Protein AF-A0AAD3H225-F1 (afdb_monomer_lite)

Radius of gyration: 18.23 Å; chains: 1; bounding box: 49×44×50 Å

InterPro domains:
  IPR004843 Calcineurin-like, phosphoesterase domain [PF00149] (5-161)
  IPR029052 Metallo-dependent phosphatase-like [G3DSA:3.60.21.10] (1-226)
  IPR029052 Metallo-dependent phosphatase-like [SSF56300] (3-205)
  IPR051693 UPF0046 metallophosphoesterase [PTHR12905] (2-224)

pLDDT: mean 82.03, std 19.32, range [31.58, 98.56]

Structure (mmCIF, N/CA/C/O backbone):
data_AF-A0AAD3H225-F1
#
_entry.id   AF-A0AAD3H225-F1
#
loop_
_atom_site.group_PDB
_atom_site.id
_atom_site.type_symbol
_atom_site.label_atom_id
_atom_site.label_alt_id
_atom_site.label_comp_id
_atom_site.label_asym_id
_atom_site.label_entity_id
_atom_site.label_seq_id
_atom_site.pdbx_PDB_ins_code
_atom_site.Cartn_x
_atom_site.Cartn_y
_atom_site.Cartn_z
_atom_site.occupancy
_atom_site.B_iso_or_equiv
_atom_site.auth_seq_id
_atom_site.auth_comp_id
_atom_site.auth_asym_id
_atom_site.auth_atom_id
_atom_site.pdbx_PDB_model_num
ATOM 1 N N . MET A 1 1 ? -20.425 1.865 -7.626 1.00 71.88 1 MET A N 1
ATOM 2 C CA . MET A 1 1 ? -20.299 0.633 -6.814 1.00 71.88 1 MET A CA 1
ATOM 3 C C . MET A 1 1 ? -18.888 0.095 -6.970 1.00 71.88 1 MET A C 1
ATOM 5 O O . MET A 1 1 ? -18.352 0.224 -8.065 1.00 71.88 1 MET A O 1
ATOM 9 N N . LEU A 1 2 ? -18.293 -0.459 -5.910 1.00 89.88 2 LEU A N 1
ATOM 10 C CA . LEU A 1 2 ? -16.980 -1.108 -5.996 1.00 89.88 2 LEU A CA 1
ATOM 11 C C . LEU A 1 2 ? -17.123 -2.523 -6.612 1.00 89.88 2 LEU A C 1
ATOM 13 O O . LEU A 1 2 ? -18.131 -3.182 -6.349 1.00 89.88 2 LEU A O 1
ATOM 17 N N . PRO A 1 3 ? -16.175 -2.975 -7.453 1.00 93.00 3 PRO A N 1
ATOM 18 C CA . PRO A 1 3 ? -16.218 -4.273 -8.127 1.00 93.00 3 PRO A CA 1
ATOM 19 C C . PRO A 1 3 ? -15.918 -5.423 -7.154 1.00 93.00 3 PRO A C 1
ATOM 21 O O . PRO A 1 3 ? -15.175 -5.211 -6.203 1.00 93.00 3 PRO A O 1
ATOM 24 N N . PRO A 1 4 ? -16.436 -6.640 -7.376 1.00 93.56 4 PRO A N 1
ATOM 25 C CA . PRO A 1 4 ? -16.108 -7.786 -6.524 1.00 93.56 4 PRO A CA 1
ATOM 26 C C . PRO A 1 4 ? -14.595 -8.058 -6.497 1.00 93.56 4 PRO A C 1
ATOM 28 O O . PRO A 1 4 ? -13.907 -7.808 -7.487 1.00 93.56 4 PRO A O 1
ATOM 31 N N . GLY A 1 5 ? -14.095 -8.584 -5.379 1.00 95.06 5 GLY A N 1
ATOM 32 C CA . GLY A 1 5 ? -12.695 -8.972 -5.213 1.00 95.06 5 GLY A CA 1
ATOM 33 C C . GLY A 1 5 ? -12.441 -9.621 -3.855 1.00 95.06 5 GLY A C 1
ATOM 34 O O . GLY A 1 5 ? -13.245 -9.473 -2.938 1.00 95.06 5 GLY A O 1
ATOM 35 N N . ASP A 1 6 ? -11.322 -10.330 -3.738 1.00 96.19 6 ASP A N 1
ATOM 36 C CA . ASP A 1 6 ? -10.943 -11.044 -2.512 1.00 96.19 6 ASP A CA 1
ATOM 37 C C . ASP A 1 6 ? -10.257 -10.122 -1.491 1.00 96.19 6 ASP A C 1
ATOM 39 O O . ASP A 1 6 ? -10.416 -10.277 -0.282 1.00 96.19 6 ASP A O 1
ATOM 43 N N . ILE A 1 7 ? -9.528 -9.114 -1.977 1.00 97.12 7 ILE A N 1
ATOM 44 C CA . ILE A 1 7 ? -8.771 -8.166 -1.156 1.00 97.12 7 ILE A CA 1
ATOM 45 C C . ILE A 1 7 ? -9.077 -6.743 -1.624 1.00 97.12 7 ILE A C 1
ATOM 47 O O . ILE A 1 7 ? -9.032 -6.453 -2.821 1.00 97.12 7 ILE A O 1
ATOM 51 N N . LEU A 1 8 ? -9.341 -5.838 -0.681 1.00 98.00 8 LEU A N 1
ATOM 52 C CA . LEU A 1 8 ? -9.424 -4.399 -0.938 1.00 98.00 8 LEU A CA 1
ATOM 53 C C . LEU A 1 8 ? -8.220 -3.680 -0.320 1.00 98.00 8 LEU A C 1
ATOM 55 O O . LEU A 1 8 ? -7.933 -3.844 0.863 1.00 98.00 8 LEU A O 1
ATOM 59 N N . ILE A 1 9 ? -7.534 -2.852 -1.109 1.00 98.38 9 ILE A N 1
ATOM 60 C CA . ILE A 1 9 ? -6.364 -2.084 -0.662 1.00 98.38 9 ILE A CA 1
ATOM 61 C C . ILE A 1 9 ? -6.640 -0.588 -0.827 1.00 98.38 9 ILE A C 1
ATOM 63 O O . ILE A 1 9 ? -7.043 -0.152 -1.906 1.00 98.38 9 ILE A O 1
ATOM 67 N N . HIS A 1 10 ? -6.392 0.202 0.221 1.00 97.88 10 HIS A N 1
ATOM 68 C CA . HIS A 1 10 ? -6.435 1.664 0.172 1.00 97.88 10 HIS A CA 1
ATOM 69 C C . HIS A 1 10 ? -5.040 2.253 0.399 1.00 97.88 10 HIS A C 1
ATOM 71 O O . HIS A 1 10 ? -4.415 2.033 1.435 1.00 97.88 10 HIS A O 1
ATOM 77 N N . CYS A 1 11 ? -4.551 3.030 -0.564 1.00 97.19 11 CYS A N 1
ATOM 78 C CA . CYS A 1 11 ? -3.180 3.537 -0.562 1.00 97.19 11 CYS A CA 1
ATOM 79 C C . CYS A 1 11 ? -3.055 4.904 0.132 1.00 97.19 11 CYS A C 1
ATOM 81 O O . CYS A 1 11 ? -2.414 5.774 -0.438 1.00 97.19 11 CYS A O 1
ATOM 83 N N . GLY A 1 12 ? -3.665 5.113 1.305 1.00 96.25 12 GLY A N 1
ATOM 84 C CA . GLY A 1 12 ? -3.574 6.372 2.075 1.00 96.25 12 GLY A CA 1
ATOM 85 C C . GLY A 1 12 ? -4.462 7.528 1.608 1.00 96.25 12 GLY A C 1
ATOM 86 O O . GLY A 1 12 ? -5.211 7.397 0.641 1.00 96.25 12 GLY A O 1
ATOM 87 N N . ASP A 1 13 ? -4.379 8.646 2.329 1.00 95.38 13 ASP A N 1
ATOM 88 C CA . ASP A 1 13 ? -5.169 9.876 2.177 1.00 95.38 13 ASP A CA 1
ATOM 89 C C . ASP A 1 13 ? -6.684 9.669 2.347 1.00 95.38 13 ASP A C 1
ATOM 91 O O . ASP A 1 13 ? -7.512 10.146 1.568 1.00 95.38 13 ASP A O 1
ATOM 95 N N . PHE A 1 14 ? -7.065 8.945 3.397 1.00 95.00 14 PHE A N 1
ATOM 96 C CA . PHE A 1 14 ? -8.466 8.711 3.758 1.00 95.00 14 PHE A CA 1
ATOM 97 C C . PHE A 1 14 ? -9.039 9.752 4.734 1.00 95.00 14 PHE A C 1
ATOM 99 O O . PHE A 1 14 ? -10.253 9.797 4.937 1.00 95.00 14 PHE A O 1
ATOM 106 N N . ALA A 1 15 ? -8.200 10.597 5.334 1.00 93.25 15 ALA A N 1
ATOM 107 C CA . ALA A 1 15 ? -8.601 11.673 6.229 1.00 93.25 15 ALA A CA 1
ATOM 108 C C . ALA A 1 15 ? -8.096 13.035 5.750 1.00 93.25 15 ALA A C 1
ATOM 110 O O . ALA A 1 15 ? -7.050 13.155 5.124 1.00 93.25 15 ALA A O 1
ATOM 111 N N . ASN A 1 16 ? -8.807 14.111 6.092 1.00 88.31 16 ASN A N 1
ATOM 112 C CA . ASN A 1 16 ? -8.360 15.461 5.776 1.00 88.31 16 ASN A CA 1
ATOM 113 C C . ASN A 1 16 ? -7.570 16.060 6.947 1.00 88.31 16 ASN A C 1
ATOM 115 O O . ASN A 1 16 ? -8.149 16.546 7.924 1.00 88.31 16 ASN A O 1
ATOM 119 N N . LYS A 1 17 ? -6.236 16.076 6.828 1.00 87.56 17 LYS A N 1
ATOM 120 C CA . LYS A 1 17 ? -5.308 16.644 7.832 1.00 87.56 17 LYS A CA 1
ATOM 121 C C . LYS A 1 17 ? -5.434 15.968 9.204 1.00 87.56 17 LYS A C 1
ATOM 123 O O . LYS A 1 17 ? -5.398 16.648 10.236 1.00 87.56 17 LYS A O 1
ATOM 128 N N . GLY A 1 18 ? -5.624 14.653 9.199 1.00 87.38 18 GLY A N 1
ATOM 129 C CA . GLY A 1 18 ? -5.721 13.829 10.395 1.00 87.38 18 GLY A CA 1
ATOM 130 C C . GLY A 1 18 ? -6.979 14.093 11.213 1.00 87.38 18 GLY A C 1
ATOM 131 O O . GLY A 1 18 ? -6.957 14.010 12.439 1.00 87.38 18 GLY A O 1
ATOM 132 N N . ASN A 1 19 ? -8.084 14.472 10.567 1.00 90.56 19 ASN A N 1
ATOM 133 C CA . ASN A 1 19 ? -9.350 14.613 11.268 1.00 90.56 19 ASN A CA 1
ATOM 134 C C . ASN A 1 19 ? -9.824 13.242 11.776 1.00 90.56 19 ASN A C 1
ATOM 136 O O . ASN A 1 19 ? -10.125 12.341 10.998 1.00 90.56 19 ASN A O 1
ATOM 140 N N . LYS A 1 20 ? -9.946 13.111 13.099 1.00 91.44 20 LYS A N 1
ATOM 141 C CA . LYS A 1 20 ? -10.387 11.881 13.765 1.00 91.44 20 LYS A CA 1
ATOM 142 C C . LYS A 1 20 ? -11.748 11.367 13.277 1.00 91.44 20 LYS A C 1
ATOM 144 O O . LYS A 1 20 ? -11.932 10.159 13.193 1.00 91.44 20 LYS A O 1
ATOM 149 N N . GLN A 1 21 ? -12.693 12.257 12.974 1.00 92.69 21 GLN A N 1
ATOM 150 C CA . GLN A 1 21 ? -14.010 11.869 12.465 1.00 92.69 21 GLN A CA 1
ATOM 151 C C . GLN A 1 21 ? -13.904 11.277 11.060 1.00 92.69 21 GLN A C 1
ATOM 153 O O . GLN A 1 21 ? -14.531 10.256 10.808 1.00 92.69 21 GLN A O 1
ATOM 158 N N . ASP A 1 22 ? -13.067 11.847 10.188 1.00 95.00 22 ASP A N 1
ATOM 159 C CA . ASP A 1 22 ? -12.835 11.299 8.845 1.00 95.00 22 ASP A CA 1
ATOM 160 C C . ASP A 1 22 ? -12.275 9.874 8.938 1.00 95.00 22 ASP A C 1
ATOM 162 O O . ASP A 1 22 ? -12.803 8.964 8.304 1.00 95.00 22 ASP A O 1
ATOM 166 N N . VAL A 1 23 ? -11.281 9.651 9.809 1.00 95.31 23 VAL A N 1
ATOM 167 C CA . VAL A 1 23 ? -10.716 8.313 10.056 1.00 95.31 23 VAL A CA 1
ATOM 168 C C . VAL A 1 23 ? -11.790 7.349 10.578 1.00 95.31 23 VAL A C 1
ATOM 170 O O . VAL A 1 23 ? -11.892 6.221 10.103 1.00 95.31 23 VAL A O 1
ATOM 173 N N . GLN A 1 24 ? -12.630 7.777 11.528 1.00 94.94 24 GLN A N 1
ATOM 174 C CA . GLN A 1 24 ? -13.717 6.944 12.060 1.00 94.94 24 GLN A CA 1
ATOM 175 C C . GLN A 1 24 ? -14.746 6.577 10.988 1.00 94.94 24 GLN A C 1
ATOM 177 O O . GLN A 1 24 ? -15.129 5.411 10.889 1.00 94.94 24 GLN A O 1
ATOM 182 N N . TYR A 1 25 ? -15.175 7.544 10.177 1.00 96.25 25 TYR A N 1
ATOM 183 C CA . TYR A 1 25 ? -16.109 7.300 9.082 1.00 96.25 25 TYR A C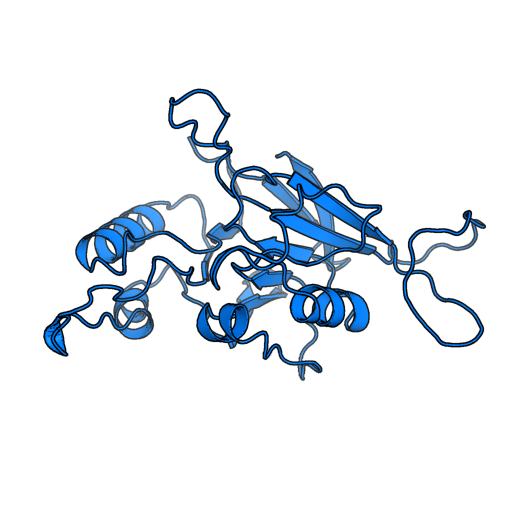A 1
ATOM 184 C C . TYR A 1 25 ? -15.502 6.400 8.013 1.00 96.25 25 TYR A C 1
ATOM 186 O O . TYR A 1 25 ? -16.186 5.505 7.521 1.00 96.25 25 TYR A O 1
ATOM 194 N N . PHE A 1 26 ? -14.221 6.583 7.695 1.00 97.00 26 PHE A N 1
ATOM 195 C CA . PHE A 1 26 ? -13.503 5.723 6.766 1.00 97.00 26 PHE A CA 1
ATOM 196 C C . PHE A 1 26 ? -13.436 4.277 7.268 1.00 97.00 26 PHE A C 1
ATOM 198 O O . PHE A 1 26 ? -13.832 3.366 6.541 1.00 97.00 26 PHE A O 1
ATOM 205 N N . ILE A 1 27 ? -13.015 4.057 8.520 1.00 96.94 27 ILE A N 1
ATOM 206 C CA . ILE A 1 27 ? -12.961 2.718 9.125 1.00 96.94 27 ILE A CA 1
ATOM 207 C C . ILE A 1 27 ? -14.354 2.088 9.140 1.00 96.94 27 ILE A C 1
ATOM 209 O O . ILE A 1 27 ? -14.498 0.924 8.764 1.00 96.94 27 ILE A O 1
ATOM 213 N N . GLN A 1 28 ? -15.388 2.838 9.536 1.00 96.25 28 GLN A N 1
ATOM 214 C CA . GLN A 1 28 ? -16.767 2.349 9.557 1.00 96.25 28 GLN A CA 1
ATOM 215 C C . GLN A 1 28 ? -17.242 1.949 8.155 1.00 96.25 28 GLN A C 1
ATOM 217 O O . GLN A 1 28 ? -17.801 0.865 7.980 1.00 96.25 28 GLN A O 1
ATOM 222 N N . TRP A 1 29 ? -16.996 2.798 7.156 1.00 96.25 29 TRP A N 1
ATOM 223 C CA . TRP A 1 29 ? -17.354 2.536 5.767 1.00 96.25 29 TRP A CA 1
ATOM 224 C C . TRP A 1 29 ? -16.627 1.301 5.223 1.00 96.25 29 TRP A C 1
ATOM 226 O O . TRP A 1 29 ? -17.293 0.382 4.753 1.00 96.25 29 TRP A O 1
ATOM 236 N N . MET A 1 30 ? -15.298 1.222 5.368 1.00 96.62 30 MET A N 1
ATOM 237 C CA . MET A 1 30 ? -14.484 0.070 4.947 1.00 96.62 30 MET A CA 1
ATOM 238 C C . MET A 1 30 ? -14.918 -1.226 5.642 1.00 96.62 30 MET A C 1
ATOM 240 O O . MET A 1 30 ? -15.045 -2.274 5.004 1.00 96.62 30 MET A O 1
ATOM 244 N N . SER A 1 31 ? -15.188 -1.165 6.949 1.00 95.44 31 SER A N 1
ATOM 245 C CA . SER A 1 31 ? -15.627 -2.329 7.727 1.00 95.44 31 SER A CA 1
ATOM 246 C C . SER A 1 31 ? -16.979 -2.853 7.236 1.00 95.44 31 SER A C 1
ATOM 248 O O . SER A 1 31 ? -17.169 -4.064 7.151 1.00 95.44 31 SER A O 1
ATOM 250 N N . GLY A 1 32 ? -17.883 -1.956 6.824 1.00 95.44 32 GLY A N 1
ATOM 251 C CA . GLY A 1 32 ? -19.191 -2.297 6.262 1.00 95.44 32 GLY A CA 1
ATOM 252 C C . GLY A 1 32 ? -19.160 -2.933 4.865 1.00 95.44 32 GLY A C 1
ATOM 253 O O . GLY A 1 32 ? -20.183 -3.452 4.420 1.00 95.44 32 GLY A O 1
ATOM 254 N N . LEU A 1 33 ? -18.015 -2.932 4.171 1.00 95.62 33 LEU A N 1
ATOM 255 C CA . LEU A 1 33 ? -17.857 -3.593 2.871 1.00 95.62 33 LEU A CA 1
ATOM 256 C C . LEU A 1 33 ? -17.669 -5.107 3.057 1.00 95.62 33 LEU A C 1
ATOM 258 O O . LEU A 1 33 ? -16.554 -5.627 2.987 1.00 95.62 33 LEU A O 1
ATOM 262 N N . SER A 1 34 ? -18.767 -5.814 3.330 1.00 93.94 34 SER A N 1
ATOM 263 C CA . SER A 1 34 ? -18.772 -7.253 3.629 1.00 93.94 34 SER A CA 1
ATOM 264 C C . SER A 1 34 ? -18.388 -8.144 2.444 1.00 93.94 34 SER A C 1
ATOM 266 O O . SER A 1 34 ? -18.114 -9.323 2.638 1.00 93.94 34 SER A O 1
ATOM 268 N N . GLN A 1 35 ? -18.385 -7.610 1.220 1.00 94.44 35 GLN A N 1
ATOM 269 C CA . GLN A 1 35 ? -17.979 -8.346 0.024 1.00 94.44 35 GLN A CA 1
ATOM 270 C C . GLN A 1 35 ? -16.462 -8.554 -0.085 1.00 94.44 35 GLN A C 1
ATOM 272 O O . GLN A 1 35 ? -16.047 -9.380 -0.890 1.00 94.44 35 GLN A O 1
ATOM 277 N N . TYR A 1 36 ? -15.654 -7.827 0.698 1.00 96.38 36 TYR A N 1
ATOM 278 C CA . TYR A 1 36 ? -14.203 -8.020 0.762 1.00 96.38 36 TYR A CA 1
ATOM 279 C C . TYR A 1 36 ? -13.838 -8.670 2.103 1.00 96.38 36 TYR A C 1
ATOM 281 O O . TYR A 1 36 ? -14.006 -8.032 3.147 1.00 96.38 36 TYR A O 1
ATOM 289 N N . PRO A 1 37 ? -13.359 -9.924 2.116 1.00 92.31 37 PRO A N 1
ATOM 290 C CA . PRO A 1 37 ? -12.985 -10.617 3.348 1.00 92.31 37 PRO A CA 1
ATOM 291 C C . PRO A 1 37 ? -11.679 -10.111 3.978 1.00 92.31 37 PRO A C 1
ATOM 293 O O . PRO A 1 37 ? -11.447 -10.376 5.160 1.00 92.31 37 PRO A O 1
ATOM 296 N N . GLU A 1 38 ? -10.834 -9.411 3.217 1.00 94.88 38 GLU A N 1
ATOM 297 C CA . GLU A 1 38 ? -9.566 -8.833 3.673 1.00 94.88 38 GLU A CA 1
ATOM 298 C C . GLU A 1 38 ? -9.429 -7.390 3.163 1.00 94.88 38 GLU A C 1
ATOM 300 O O . GLU A 1 38 ? -9.654 -7.110 1.981 1.00 94.88 38 GLU A O 1
ATOM 305 N N . LYS A 1 39 ? -9.085 -6.454 4.057 1.00 97.94 39 LYS A N 1
ATOM 306 C CA . LYS A 1 39 ? -8.929 -5.027 3.741 1.00 97.94 39 LYS A CA 1
ATOM 307 C C . LYS A 1 39 ? -7.639 -4.489 4.353 1.00 97.94 39 LYS A C 1
ATOM 309 O O . LYS A 1 39 ? -7.479 -4.554 5.570 1.00 97.94 39 LYS A O 1
ATOM 314 N N . TYR A 1 40 ? -6.768 -3.915 3.527 1.00 98.38 40 TYR A N 1
ATOM 315 C CA . TYR A 1 40 ? -5.477 -3.365 3.951 1.00 98.38 40 TYR A CA 1
ATOM 316 C C . TYR A 1 40 ? -5.362 -1.888 3.597 1.00 98.38 40 TYR A C 1
ATOM 318 O O . TYR A 1 40 ? -5.801 -1.447 2.532 1.00 98.38 40 TYR A O 1
ATOM 326 N N . VAL A 1 41 ? -4.769 -1.116 4.495 1.00 98.50 41 VAL A N 1
ATOM 327 C CA . VAL A 1 41 ? -4.658 0.336 4.390 1.00 98.50 41 VAL A CA 1
ATOM 328 C C . VAL A 1 41 ? -3.244 0.744 4.784 1.00 98.50 41 VAL A C 1
ATOM 330 O O . VAL A 1 41 ? -2.703 0.215 5.743 1.00 98.50 41 VAL A O 1
ATOM 333 N N . ILE A 1 42 ? -2.653 1.690 4.064 1.00 98.56 42 ILE A N 1
ATOM 334 C CA . ILE A 1 42 ? -1.479 2.451 4.528 1.00 98.56 42 ILE A CA 1
ATOM 335 C C . ILE A 1 42 ? -1.891 3.901 4.770 1.00 98.56 42 ILE A C 1
ATOM 337 O O . ILE A 1 42 ? -2.919 4.329 4.243 1.00 98.56 42 ILE A O 1
ATOM 341 N N . ASP A 1 43 ? -1.105 4.659 5.529 1.00 97.62 43 ASP A N 1
ATOM 342 C CA . ASP A 1 43 ? -1.321 6.090 5.729 1.00 97.62 43 ASP A CA 1
ATOM 343 C C . ASP A 1 43 ? -0.695 6.941 4.611 1.00 97.62 43 ASP A C 1
ATOM 345 O O . ASP A 1 43 ? 0.325 6.607 4.005 1.00 97.62 43 ASP A O 1
ATOM 349 N N . GLY A 1 44 ? -1.351 8.059 4.317 1.00 95.31 44 GLY A N 1
ATOM 350 C CA . GLY A 1 44 ? -0.885 9.103 3.415 1.00 95.31 44 GLY A CA 1
ATOM 351 C C . GLY A 1 44 ? -0.500 10.380 4.154 1.00 95.31 44 GLY A C 1
ATOM 352 O O . GLY A 1 44 ? -0.575 10.488 5.383 1.00 95.31 44 GLY A O 1
ATOM 353 N N . ASN A 1 45 ? -0.087 11.398 3.403 1.00 92.94 45 ASN A N 1
ATOM 354 C CA . ASN A 1 45 ? 0.390 12.642 4.001 1.00 92.94 45 ASN A CA 1
ATOM 355 C C . ASN A 1 45 ? -0.730 13.449 4.667 1.00 92.94 45 ASN A C 1
ATOM 357 O O . ASN A 1 45 ? -0.435 14.310 5.505 1.00 92.94 45 ASN A O 1
ATOM 361 N N . HIS A 1 46 ? -1.988 13.199 4.295 1.00 92.94 46 HIS A N 1
ATOM 362 C CA . HIS A 1 46 ? -3.161 13.823 4.892 1.00 92.94 46 HIS A CA 1
ATOM 363 C C . HIS A 1 46 ? -3.691 13.088 6.129 1.00 92.94 46 HIS A C 1
ATOM 365 O O . HIS A 1 46 ? -4.462 13.686 6.879 1.00 92.94 46 HIS A O 1
ATOM 371 N N . ASP A 1 47 ? -3.227 11.871 6.416 1.00 94.56 47 ASP A N 1
ATOM 372 C CA . ASP A 1 47 ? -3.739 11.031 7.509 1.00 94.56 47 ASP A CA 1
ATOM 373 C C . ASP A 1 47 ? -3.064 11.301 8.861 1.00 94.56 47 ASP A C 1
ATOM 375 O O . ASP A 1 47 ? -3.165 10.511 9.791 1.00 94.56 47 ASP A O 1
ATOM 379 N N . ARG A 1 48 ? -2.389 12.444 9.005 1.00 89.38 48 ARG A N 1
ATOM 380 C CA . ARG A 1 48 ? -1.721 12.877 10.240 1.00 89.38 48 ARG A CA 1
ATOM 381 C C . ARG A 1 48 ? -2.150 14.278 10.646 1.00 89.38 48 ARG A C 1
ATOM 383 O O . ARG A 1 48 ? -2.604 15.071 9.821 1.00 89.38 48 ARG A O 1
ATOM 390 N N . THR A 1 49 ? -1.992 14.614 11.922 1.00 85.12 49 THR A N 1
ATOM 391 C CA . THR A 1 49 ? -2.369 15.934 12.443 1.00 85.12 49 THR A CA 1
ATOM 392 C C . THR A 1 49 ? -1.467 17.028 11.861 1.00 85.12 49 THR A C 1
ATOM 394 O O . THR A 1 49 ? -0.342 17.229 12.304 1.00 85.12 49 THR A O 1
ATOM 397 N N . LEU A 1 50 ? -1.973 17.776 10.871 1.00 80.81 50 LEU A N 1
ATOM 398 C CA . LEU A 1 50 ? -1.235 18.857 10.186 1.00 80.81 50 LEU A CA 1
ATOM 399 C C . LEU A 1 50 ? -1.577 20.274 10.698 1.00 80.81 50 LEU A C 1
ATOM 401 O O . LEU A 1 50 ? -1.212 21.278 10.079 1.00 80.81 50 LEU A O 1
ATOM 405 N N . LYS A 1 51 ? -2.331 20.401 11.797 1.00 78.12 51 LYS A N 1
ATOM 406 C CA . LYS A 1 51 ? -2.730 21.711 12.343 1.00 78.12 51 LYS A CA 1
ATOM 407 C C . LYS A 1 51 ? -1.541 22.378 13.047 1.00 78.12 51 LYS A C 1
ATOM 409 O O . LYS A 1 51 ? -1.002 21.828 13.998 1.00 78.12 51 LYS A O 1
ATOM 414 N N . LYS A 1 52 ? -1.199 23.613 12.651 1.00 71.69 52 LYS A N 1
ATOM 415 C CA . LYS A 1 52 ? -0.081 24.394 13.233 1.00 71.69 52 LYS A CA 1
ATOM 416 C C . LYS A 1 52 ? -0.172 24.603 14.753 1.00 71.69 52 LYS A C 1
ATOM 418 O O . LYS A 1 52 ? 0.859 24.701 15.400 1.00 71.69 52 LYS A O 1
ATOM 423 N N . ASN A 1 53 ? -1.387 24.652 15.302 1.00 75.81 53 ASN A N 1
ATOM 424 C CA . ASN A 1 53 ? -1.649 24.842 16.734 1.00 75.81 53 ASN A CA 1
ATOM 425 C C . ASN A 1 53 ? -2.298 23.597 17.362 1.00 75.81 53 ASN A C 1
ATOM 427 O O . ASN A 1 53 ? -3.126 23.726 18.262 1.00 75.81 53 ASN A O 1
ATOM 431 N N . ALA A 1 54 ? -2.007 22.404 16.832 1.00 76.12 54 ALA A N 1
ATOM 432 C CA . ALA A 1 54 ? -2.490 21.158 17.410 1.00 76.12 54 ALA A CA 1
ATOM 433 C C . ALA A 1 54 ? -2.015 21.031 18.861 1.00 76.12 54 ALA A C 1
ATOM 435 O O . ALA A 1 54 ? -0.827 21.156 19.158 1.00 76.12 54 ALA A O 1
ATOM 436 N N . SER A 1 55 ? -2.949 20.767 19.766 1.00 78.56 55 SER A N 1
ATOM 437 C CA . SER A 1 55 ? -2.613 20.279 21.094 1.00 78.56 55 SER A CA 1
ATOM 438 C C . SER A 1 55 ? -2.288 18.785 21.023 1.00 78.56 55 SER A C 1
ATOM 440 O O . SER A 1 55 ? -2.674 18.102 20.077 1.00 78.56 55 SER A O 1
ATOM 442 N N . ALA A 1 56 ? -1.666 18.229 22.065 1.00 77.25 56 ALA A N 1
ATOM 443 C CA . ALA A 1 56 ? -1.465 16.779 22.156 1.00 77.25 56 ALA A CA 1
ATOM 444 C C . ALA A 1 56 ? -2.782 15.977 22.049 1.00 77.25 56 ALA A C 1
ATOM 446 O O . ALA A 1 56 ? -2.766 14.825 21.637 1.00 77.25 56 ALA A O 1
ATOM 447 N N . LYS A 1 57 ? -3.931 16.591 22.377 1.00 75.12 57 LYS A N 1
ATOM 448 C CA . LYS A 1 57 ? -5.262 15.974 22.250 1.00 75.12 57 LYS A CA 1
ATOM 449 C C . LYS A 1 57 ? -5.770 15.917 20.805 1.00 75.12 57 LYS A C 1
ATOM 451 O O . LYS A 1 57 ? -6.700 15.164 20.531 1.00 75.12 57 LYS A O 1
ATOM 456 N N . ASP A 1 58 ? -5.196 16.721 19.911 1.00 75.81 58 ASP A N 1
ATOM 457 C CA . ASP A 1 58 ? -5.505 16.732 18.478 1.00 75.81 58 ASP A CA 1
ATOM 458 C C . ASP A 1 58 ? -4.664 15.716 17.693 1.00 75.81 58 ASP A C 1
ATOM 460 O O . ASP A 1 58 ? -4.927 15.497 16.508 1.00 75.81 58 ASP A O 1
ATOM 464 N N . ASN A 1 59 ? -3.648 15.116 18.323 1.00 82.81 59 ASN A N 1
ATOM 465 C CA . ASN A 1 59 ? -2.864 14.056 17.707 1.00 82.81 59 ASN A CA 1
ATOM 466 C C . ASN A 1 59 ? -3.722 12.802 17.579 1.00 82.81 59 ASN A C 1
ATOM 468 O O . ASN A 1 59 ? -4.317 12.329 18.550 1.00 82.81 59 ASN A O 1
ATOM 472 N N . ILE A 1 60 ? -3.784 12.281 16.361 1.00 89.19 60 ILE A N 1
ATOM 473 C CA . ILE A 1 60 ? -4.401 10.993 16.088 1.00 89.19 60 ILE A CA 1
ATOM 474 C C . ILE A 1 60 ? -3.351 9.895 16.184 1.00 89.19 60 ILE A C 1
ATOM 476 O O . ILE A 1 60 ? -2.232 10.036 15.695 1.00 89.19 60 ILE A O 1
ATOM 480 N N . ASP A 1 61 ? -3.743 8.807 16.825 1.00 92.12 61 ASP A N 1
ATOM 481 C CA . ASP A 1 61 ? -3.014 7.551 16.821 1.00 92.12 61 ASP A CA 1
ATOM 482 C C . ASP A 1 61 ? -3.778 6.613 15.888 1.00 92.12 61 ASP A C 1
ATOM 484 O O . ASP A 1 61 ? -4.835 6.088 16.248 1.00 92.12 61 ASP A O 1
ATOM 488 N N . LEU A 1 62 ? -3.307 6.507 14.643 1.00 94.69 62 LEU A N 1
ATOM 489 C CA . LEU A 1 62 ? -3.978 5.694 13.636 1.00 94.69 62 LEU A CA 1
ATOM 490 C C . LEU A 1 62 ? -3.984 4.216 14.035 1.00 94.69 62 LEU A C 1
ATOM 492 O O . LEU A 1 62 ? -5.026 3.580 13.900 1.00 94.69 62 LEU A O 1
ATOM 496 N N . GLN A 1 63 ? -2.887 3.695 14.589 1.00 94.69 63 GLN A N 1
ATOM 497 C CA . GLN A 1 63 ? -2.805 2.296 15.018 1.00 94.69 63 GLN A CA 1
ATOM 498 C C . GLN A 1 63 ? -3.887 1.988 16.051 1.00 94.69 63 GLN A C 1
ATOM 500 O O . GLN A 1 63 ? -4.751 1.147 15.808 1.00 94.69 63 GLN A O 1
ATOM 505 N N . GLN A 1 64 ? -3.975 2.788 17.119 1.00 94.19 64 GLN A N 1
ATOM 506 C CA . GLN A 1 64 ? -5.020 2.626 18.136 1.00 94.19 64 GLN A CA 1
ATOM 507 C C . GLN A 1 64 ? -6.448 2.741 17.566 1.00 94.19 64 GLN A C 1
ATOM 509 O O . GLN A 1 64 ? -7.406 2.172 18.103 1.00 94.19 64 GLN A O 1
ATOM 514 N N . MET A 1 65 ? -6.643 3.538 16.515 1.00 94.62 65 MET A N 1
ATOM 515 C CA . MET A 1 65 ? -7.953 3.686 15.883 1.00 94.62 65 MET A CA 1
ATOM 516 C C . MET A 1 65 ? -8.327 2.474 15.027 1.00 94.62 65 MET A C 1
ATOM 518 O O . MET A 1 65 ? -9.486 2.055 15.080 1.00 94.62 65 MET A O 1
ATOM 522 N N . PHE A 1 66 ? -7.377 1.913 14.276 1.00 95.50 66 PHE A N 1
ATOM 523 C CA . PHE A 1 66 ? -7.584 0.737 13.428 1.00 95.50 66 PHE A CA 1
ATOM 524 C C . PHE A 1 66 ? -7.617 -0.576 14.220 1.00 95.50 66 PHE A C 1
ATOM 526 O O . PHE A 1 66 ? -8.377 -1.459 13.840 1.00 95.50 66 PHE A O 1
ATOM 533 N N . GLU A 1 67 ? -6.942 -0.670 15.373 1.00 92.56 67 GLU A N 1
ATOM 534 C CA . GLU A 1 67 ? -7.027 -1.806 16.318 1.00 92.56 67 GLU A CA 1
ATOM 535 C C . GLU A 1 67 ? -8.467 -2.149 16.741 1.00 92.56 67 GLU A C 1
ATOM 537 O O . GLU A 1 67 ? -8.752 -3.253 17.193 1.00 92.56 67 GLU A O 1
ATOM 542 N N . ARG A 1 68 ? -9.398 -1.197 16.607 1.00 83.88 68 ARG A N 1
ATOM 543 C CA . ARG A 1 68 ? -10.821 -1.386 16.924 1.00 83.88 68 ARG A CA 1
ATOM 544 C C . ARG A 1 68 ? -11.612 -2.065 15.804 1.00 83.88 68 ARG A C 1
ATOM 546 O O . ARG A 1 68 ? -12.808 -2.288 15.983 1.00 83.88 68 ARG A O 1
ATOM 553 N N . SER A 1 69 ? -11.002 -2.305 14.644 1.00 87.31 69 SER A N 1
ATOM 554 C CA . SER A 1 69 ? -11.629 -2.986 13.515 1.00 87.31 69 SER A CA 1
ATOM 555 C C . SER A 1 69 ? -11.093 -4.404 13.382 1.00 87.31 69 SER A C 1
ATOM 557 O O . SER A 1 69 ? -9.903 -4.611 13.179 1.00 87.31 69 SER A O 1
ATOM 559 N N . ASP A 1 70 ? -11.997 -5.381 13.374 1.00 85.50 70 ASP A N 1
ATOM 560 C CA . ASP A 1 70 ? -11.647 -6.787 13.133 1.00 85.50 70 ASP A CA 1
ATOM 561 C C . ASP A 1 70 ? -11.479 -7.120 11.639 1.00 85.50 70 ASP A C 1
ATOM 563 O O . ASP A 1 70 ? -11.224 -8.268 11.279 1.00 85.50 70 ASP A O 1
ATOM 567 N N . SER A 1 71 ? -11.699 -6.148 10.745 1.00 89.19 71 SER A N 1
ATOM 568 C CA . SER A 1 71 ? -11.780 -6.407 9.300 1.00 89.19 71 SER A CA 1
ATOM 569 C C . SER A 1 71 ? -10.954 -5.474 8.424 1.00 89.19 71 SER A C 1
ATOM 571 O O . SER A 1 71 ? -10.917 -5.699 7.217 1.00 89.19 71 SER A O 1
ATOM 573 N N . VAL A 1 72 ? -10.331 -4.436 8.991 1.00 96.25 72 VAL A N 1
ATOM 574 C CA . VAL A 1 72 ? -9.527 -3.447 8.262 1.00 96.25 72 VAL A CA 1
ATOM 575 C C . VAL A 1 72 ? -8.195 -3.280 8.977 1.00 96.25 72 VAL A C 1
ATOM 577 O O . VAL A 1 72 ? -8.168 -2.841 10.122 1.00 96.25 72 VAL A O 1
ATOM 580 N N . TYR A 1 73 ? -7.103 -3.583 8.286 1.00 97.06 73 TYR A N 1
ATOM 581 C CA . TYR A 1 73 ? -5.760 -3.562 8.855 1.00 97.06 73 TYR A CA 1
ATOM 582 C C . TYR A 1 73 ? -4.978 -2.368 8.314 1.00 97.06 73 TYR A C 1
ATOM 584 O O . TYR A 1 73 ? -4.840 -2.213 7.098 1.00 97.06 73 TYR A O 1
ATOM 592 N N . LEU A 1 74 ? -4.480 -1.527 9.217 1.00 98.19 74 LEU A N 1
ATOM 593 C CA . LEU A 1 74 ? -3.500 -0.497 8.893 1.00 98.19 74 LEU A CA 1
ATOM 594 C C . LEU A 1 74 ? -2.105 -1.126 8.899 1.00 98.19 74 LEU A C 1
ATOM 596 O O . LEU A 1 74 ? -1.800 -1.891 9.804 1.00 98.19 74 LEU A O 1
ATOM 600 N N . LEU A 1 75 ? -1.283 -0.796 7.907 1.00 98.19 75 LEU A N 1
ATOM 601 C CA . LEU A 1 75 ? 0.108 -1.221 7.809 1.00 98.19 75 LEU A CA 1
ATOM 602 C C . LEU A 1 75 ? 1.017 0.011 7.872 1.00 98.19 75 LEU A C 1
ATOM 604 O O . LEU A 1 75 ? 0.915 0.894 7.018 1.00 98.19 75 LEU A O 1
ATOM 608 N N . GLN A 1 76 ? 1.911 0.065 8.860 1.00 97.44 76 GLN A N 1
ATOM 609 C CA . GLN A 1 76 ? 2.943 1.097 8.982 1.00 97.44 76 GLN A CA 1
ATOM 610 C C . GLN A 1 76 ? 4.320 0.467 9.214 1.00 97.44 76 GLN A C 1
ATOM 612 O O . GLN A 1 76 ? 4.700 0.137 10.332 1.00 97.44 76 GLN A O 1
ATOM 617 N N . ASP A 1 77 ? 5.078 0.347 8.126 1.00 97.31 77 ASP A N 1
ATOM 618 C CA . ASP A 1 77 ? 6.412 -0.261 8.059 1.00 97.31 77 ASP A CA 1
ATOM 619 C C . ASP A 1 77 ? 6.447 -1.740 8.470 1.00 97.31 77 ASP A C 1
ATOM 621 O O . ASP A 1 77 ? 7.438 -2.240 9.008 1.00 97.31 77 ASP A O 1
ATOM 625 N N . GLU A 1 78 ? 5.372 -2.461 8.160 1.00 96.38 78 GLU A N 1
ATOM 626 C CA . GLU A 1 78 ? 5.144 -3.833 8.603 1.00 96.38 78 GLU A CA 1
ATOM 627 C C . GLU A 1 78 ? 4.716 -4.773 7.472 1.00 96.38 78 GLU A C 1
ATOM 629 O O . GLU A 1 78 ? 4.326 -4.359 6.375 1.00 96.38 78 GLU A O 1
ATOM 634 N N . PHE A 1 79 ? 4.821 -6.068 7.766 1.00 97.50 79 PHE A N 1
ATOM 635 C CA . PHE A 1 79 ? 4.408 -7.150 6.887 1.00 97.50 79 PHE A CA 1
ATOM 636 C C . PHE A 1 79 ? 3.078 -7.740 7.333 1.00 97.50 79 PHE A C 1
ATOM 638 O O . PHE A 1 79 ? 2.847 -7.928 8.525 1.00 97.50 79 PHE A O 1
ATOM 645 N N . ILE A 1 80 ? 2.269 -8.154 6.362 1.00 97.19 80 ILE A N 1
ATOM 646 C CA . ILE A 1 80 ? 1.111 -9.010 6.595 1.00 97.19 80 ILE A CA 1
ATOM 647 C C . ILE A 1 80 ? 1.022 -10.083 5.514 1.00 97.19 80 ILE A C 1
ATOM 649 O O . ILE A 1 80 ? 1.219 -9.813 4.328 1.00 97.19 80 ILE A O 1
ATOM 653 N N . GLU A 1 81 ? 0.742 -11.314 5.927 1.00 97.69 81 GLU A N 1
ATOM 654 C CA . GLU A 1 81 ? 0.410 -12.407 5.017 1.00 97.69 81 GLU A CA 1
ATOM 655 C C . GLU A 1 81 ? -1.113 -12.523 4.919 1.00 97.69 81 GLU A C 1
ATOM 657 O O . GLU A 1 81 ? -1.813 -12.557 5.933 1.00 97.69 81 GLU A O 1
ATOM 662 N N . THR A 1 82 ? -1.634 -12.547 3.694 1.00 96.50 82 THR A N 1
ATOM 663 C CA . THR A 1 82 ? -3.072 -12.692 3.437 1.00 96.50 82 THR A CA 1
ATOM 664 C C . THR A 1 82 ? -3.520 -14.140 3.646 1.00 96.50 82 THR A C 1
ATOM 666 O O . THR A 1 82 ? -2.712 -15.072 3.607 1.00 96.50 82 THR A O 1
ATOM 669 N N . LYS A 1 83 ? -4.831 -14.385 3.748 1.00 95.25 83 LYS A N 1
ATOM 670 C CA . LYS A 1 83 ? -5.416 -15.745 3.771 1.00 95.25 83 LYS A CA 1
ATOM 671 C C . LYS A 1 83 ? -5.100 -16.559 2.511 1.00 95.25 83 LYS A C 1
ATOM 673 O O . LYS A 1 83 ? -5.283 -17.775 2.503 1.00 95.25 83 LYS A O 1
ATOM 678 N N . HIS A 1 84 ? -4.623 -15.898 1.459 1.00 94.88 84 HIS A N 1
ATOM 679 C CA . HIS A 1 84 ? -4.221 -16.495 0.191 1.00 94.88 84 HIS A CA 1
ATOM 680 C C . HIS A 1 84 ? -2.702 -16.734 0.079 1.00 94.88 84 HIS A C 1
ATOM 682 O O . HIS A 1 84 ? -2.239 -17.160 -0.980 1.00 94.88 84 HIS A O 1
ATOM 688 N N . GLY A 1 85 ? -1.924 -16.470 1.137 1.00 96.12 85 GLY A N 1
ATOM 689 C CA . GLY A 1 85 ? -0.469 -16.671 1.164 1.00 96.12 85 GLY A CA 1
ATOM 690 C C . GLY A 1 85 ? 0.330 -15.620 0.384 1.00 96.12 85 GLY A C 1
ATOM 691 O O . GLY A 1 85 ? 1.461 -15.886 -0.032 1.00 96.12 85 GLY A O 1
ATOM 692 N N . ILE A 1 86 ? -0.268 -14.449 0.133 1.00 97.25 86 ILE A N 1
ATOM 693 C CA . ILE A 1 86 ? 0.399 -13.298 -0.491 1.00 97.25 86 ILE A CA 1
ATOM 694 C C . ILE A 1 86 ? 1.044 -12.477 0.622 1.00 97.25 86 ILE A C 1
ATOM 696 O O . ILE A 1 86 ? 0.366 -12.113 1.582 1.00 97.25 86 ILE A O 1
ATOM 700 N N . LEU A 1 87 ? 2.326 -12.142 0.484 1.00 98.00 87 LEU A N 1
ATOM 701 C CA . LEU A 1 87 ? 3.012 -11.289 1.447 1.00 98.00 87 LEU A CA 1
ATOM 702 C C . LEU A 1 87 ? 2.972 -9.819 1.014 1.00 98.00 87 LEU A C 1
ATOM 704 O O . LEU A 1 87 ? 3.491 -9.454 -0.043 1.00 98.00 87 LEU A O 1
ATOM 708 N N . ILE A 1 88 ? 2.393 -8.967 1.856 1.00 98.50 88 ILE A N 1
ATOM 709 C CA . ILE A 1 88 ? 2.273 -7.526 1.631 1.00 98.50 88 ILE A CA 1
ATOM 710 C C . ILE A 1 88 ? 3.180 -6.794 2.619 1.00 98.50 88 ILE A C 1
ATOM 712 O O . ILE A 1 88 ? 3.139 -7.071 3.815 1.00 98.50 88 ILE A O 1
ATOM 716 N N . TYR A 1 89 ? 3.973 -5.844 2.127 1.00 98.50 89 TYR A N 1
ATOM 717 C CA . TYR A 1 89 ? 4.656 -4.857 2.961 1.00 98.50 89 TYR A CA 1
ATOM 718 C C . TYR A 1 89 ? 3.990 -3.493 2.788 1.00 98.50 89 TYR A C 1
ATOM 720 O O . TYR A 1 89 ? 3.835 -3.035 1.654 1.00 98.50 89 TYR A O 1
ATOM 728 N N . GLY A 1 90 ? 3.611 -2.841 3.886 1.00 98.31 90 GLY A N 1
ATOM 729 C CA . GLY A 1 90 ? 3.061 -1.486 3.863 1.00 98.31 90 GLY A CA 1
ATOM 730 C C . GLY A 1 90 ? 4.023 -0.480 4.473 1.00 98.31 90 GLY A C 1
ATOM 731 O O . GLY A 1 90 ? 4.303 -0.561 5.661 1.00 98.31 90 GLY A O 1
ATOM 732 N N . ALA A 1 91 ? 4.519 0.467 3.678 1.00 98.06 91 ALA A N 1
ATOM 733 C CA . ALA A 1 91 ? 5.363 1.555 4.162 1.00 98.06 91 ALA A CA 1
ATOM 734 C C . ALA A 1 91 ? 4.512 2.677 4.773 1.00 98.06 91 ALA A C 1
ATOM 736 O O . ALA A 1 91 ? 3.501 3.070 4.187 1.00 98.06 91 ALA A O 1
ATOM 737 N N . SER A 1 92 ? 4.962 3.235 5.898 1.00 97.25 92 SER A N 1
ATOM 738 C CA . SER A 1 92 ? 4.309 4.399 6.501 1.00 97.25 92 SER A CA 1
ATOM 739 C C . SER A 1 92 ? 4.541 5.676 5.689 1.00 97.25 92 SER A C 1
ATOM 741 O O . SER A 1 92 ? 5.504 5.789 4.912 1.00 97.25 92 SER A O 1
ATOM 743 N N . TRP A 1 93 ? 3.720 6.705 5.919 1.00 95.00 93 TRP A N 1
ATOM 744 C CA . TRP A 1 93 ? 3.996 8.028 5.360 1.00 95.00 93 TRP A CA 1
ATOM 745 C C . TRP A 1 93 ? 5.336 8.602 5.855 1.00 95.00 93 TRP A C 1
ATOM 747 O O . TRP A 1 93 ? 6.032 9.261 5.087 1.00 95.00 93 TRP A O 1
ATOM 757 N N . ASN A 1 94 ? 5.756 8.328 7.095 1.00 94.25 94 ASN A N 1
ATOM 758 C CA . ASN A 1 94 ? 7.054 8.796 7.606 1.00 94.25 94 ASN A CA 1
ATOM 759 C C . ASN A 1 94 ? 8.231 8.191 6.818 1.00 94.25 94 ASN A C 1
ATOM 761 O O . ASN A 1 94 ? 9.192 8.893 6.481 1.00 94.25 94 ASN A O 1
ATOM 765 N N . THR A 1 95 ? 8.143 6.908 6.466 1.00 95.31 95 THR A N 1
ATOM 766 C CA . THR A 1 95 ? 9.112 6.242 5.584 1.00 95.31 95 THR A CA 1
ATOM 767 C C . THR A 1 95 ? 9.072 6.830 4.177 1.00 95.31 95 THR A C 1
ATOM 769 O O . THR A 1 95 ? 10.117 7.154 3.613 1.00 95.31 95 THR A O 1
ATOM 772 N N . CYS A 1 96 ? 7.875 7.062 3.634 1.00 93.50 96 CYS A N 1
ATOM 773 C CA . CYS A 1 96 ? 7.691 7.706 2.334 1.00 93.50 96 CYS A CA 1
ATOM 774 C C . CYS A 1 96 ? 8.297 9.121 2.277 1.00 93.50 96 CYS A C 1
ATOM 776 O O . CYS A 1 96 ? 8.974 9.463 1.307 1.00 93.50 96 CYS A O 1
ATOM 778 N N . GLU A 1 97 ? 8.071 9.934 3.311 1.00 90.62 97 GLU A N 1
ATOM 779 C CA . GLU A 1 97 ? 8.526 11.325 3.404 1.00 90.62 97 GLU A CA 1
ATOM 780 C C . GLU A 1 97 ? 10.045 11.424 3.573 1.00 90.62 97 GLU A C 1
ATOM 782 O O . GLU A 1 97 ? 10.689 12.276 2.958 1.00 90.62 97 GLU A O 1
ATOM 787 N N . SER A 1 98 ? 10.629 10.538 4.380 1.00 92.19 98 SER A N 1
ATOM 788 C CA . SER A 1 98 ? 12.077 10.490 4.603 1.00 92.19 98 SER A CA 1
ATOM 789 C C . SER A 1 98 ? 12.843 9.778 3.484 1.00 92.19 98 SER A C 1
ATOM 791 O O . SER A 1 98 ? 14.045 9.993 3.343 1.00 92.19 98 SER A O 1
ATOM 793 N N . GLY A 1 99 ? 12.175 8.920 2.704 1.00 90.25 99 GLY A N 1
ATOM 794 C CA . GLY A 1 99 ? 12.808 8.019 1.739 1.00 90.25 99 GLY A CA 1
ATOM 795 C C . GLY A 1 99 ? 13.606 6.882 2.380 1.00 90.25 99 GLY A C 1
ATOM 796 O O . GLY A 1 99 ? 14.390 6.236 1.695 1.00 90.25 99 GLY A O 1
ATOM 797 N N . SER A 1 100 ? 13.425 6.624 3.678 1.00 93.94 100 SER A N 1
ATOM 798 C CA . SER A 1 100 ? 14.202 5.629 4.433 1.00 93.94 100 SER A CA 1
ATOM 799 C C . SER A 1 100 ? 13.604 4.221 4.334 1.00 93.94 100 SER A C 1
ATOM 801 O O . SER A 1 100 ? 13.291 3.597 5.345 1.00 93.94 100 SER A O 1
ATOM 803 N N . PHE A 1 101 ? 13.411 3.719 3.112 1.00 93.69 101 PHE A N 1
ATOM 804 C CA . PHE A 1 101 ? 12.862 2.379 2.895 1.00 93.69 101 PHE A CA 1
ATOM 805 C C . PHE A 1 101 ? 13.861 1.274 3.278 1.00 93.69 101 PHE A C 1
ATOM 807 O O . PHE A 1 101 ? 15.073 1.435 3.112 1.00 93.69 101 PHE A O 1
ATOM 814 N N . PRO A 1 102 ? 13.382 0.104 3.731 1.00 90.81 102 PRO A N 1
ATOM 815 C CA . PRO A 1 102 ? 14.243 -1.054 3.949 1.00 90.81 102 PRO A CA 1
ATOM 816 C C . PRO A 1 102 ? 14.856 -1.551 2.630 1.00 90.81 102 PRO A C 1
ATOM 818 O O . PRO A 1 102 ? 14.164 -2.050 1.747 1.00 90.81 102 PRO A O 1
ATOM 821 N N . HIS A 1 103 ? 16.184 -1.478 2.505 1.00 85.81 103 HIS A N 1
ATOM 822 C CA . HIS A 1 103 ? 16.889 -1.965 1.308 1.00 85.81 103 HIS A CA 1
ATOM 823 C C . HIS A 1 103 ? 16.934 -3.491 1.185 1.00 85.81 103 HIS A C 1
ATOM 825 O O . HIS A 1 103 ? 17.148 -4.019 0.093 1.00 85.81 103 HIS A O 1
ATOM 831 N N . ARG A 1 104 ? 16.778 -4.201 2.305 1.00 83.88 104 ARG A N 1
ATOM 832 C CA . ARG A 1 104 ? 16.749 -5.662 2.370 1.00 83.88 104 ARG A CA 1
ATOM 833 C C . ARG A 1 104 ? 15.603 -6.094 3.257 1.00 83.88 104 ARG A C 1
ATOM 835 O O . ARG A 1 104 ? 15.442 -5.569 4.357 1.00 83.88 104 ARG A O 1
ATOM 842 N N . PHE A 1 105 ? 14.879 -7.101 2.802 1.00 85.69 105 PHE A N 1
ATOM 843 C CA . PHE A 1 105 ? 13.808 -7.699 3.573 1.00 85.69 105 PHE A CA 1
ATOM 844 C C . PHE A 1 105 ? 14.217 -9.077 4.079 1.00 85.69 105 PHE A C 1
ATOM 846 O O . PHE A 1 105 ? 14.894 -9.835 3.387 1.00 85.69 105 PHE A O 1
ATOM 853 N N . HIS A 1 106 ? 13.794 -9.401 5.298 1.00 86.50 106 HIS A N 1
ATOM 854 C CA . HIS A 1 106 ? 13.930 -10.748 5.851 1.00 86.50 106 HIS A CA 1
ATOM 855 C C . HIS A 1 106 ? 12.931 -11.726 5.204 1.00 86.50 106 HIS A C 1
ATOM 857 O O . HIS A 1 106 ? 13.209 -12.918 5.116 1.00 86.50 106 HIS A O 1
ATOM 863 N N . LEU A 1 107 ? 11.802 -11.206 4.709 1.00 89.88 107 LEU A N 1
ATOM 864 C CA . LEU A 1 107 ? 10.815 -11.908 3.893 1.00 89.88 107 LEU A CA 1
ATOM 865 C C . LEU A 1 107 ? 10.610 -11.144 2.583 1.00 89.88 107 LEU A C 1
ATOM 867 O O . LEU A 1 107 ? 10.491 -9.926 2.603 1.00 89.88 107 LEU A O 1
ATOM 871 N N . GLN A 1 108 ? 10.552 -11.837 1.448 1.00 92.50 108 GLN A N 1
ATOM 872 C CA . GLN A 1 108 ? 10.368 -11.198 0.142 1.00 92.50 108 GLN A CA 1
ATOM 873 C C . GLN A 1 108 ? 8.895 -10.795 -0.057 1.00 92.50 108 GLN A C 1
ATOM 875 O O . GLN A 1 108 ? 8.070 -11.697 -0.218 1.00 92.50 108 GLN A O 1
ATOM 880 N N . PRO A 1 109 ? 8.542 -9.493 -0.079 1.00 96.50 109 PRO A N 1
ATOM 881 C CA . PRO A 1 109 ? 7.172 -9.080 -0.359 1.00 96.50 109 PRO A CA 1
ATOM 882 C C . PRO A 1 109 ? 6.788 -9.400 -1.805 1.00 96.50 109 PRO A C 1
ATOM 884 O O . PRO A 1 109 ? 7.597 -9.268 -2.731 1.00 96.50 109 PRO A O 1
ATOM 887 N N . ASP A 1 110 ? 5.523 -9.765 -1.979 1.00 97.75 110 ASP A N 1
ATOM 888 C CA . ASP A 1 110 ? 4.863 -9.931 -3.272 1.00 97.75 110 ASP A CA 1
ATOM 889 C C . ASP A 1 110 ? 4.200 -8.620 -3.718 1.00 97.75 110 ASP A C 1
ATOM 891 O O . ASP A 1 110 ? 4.159 -8.303 -4.910 1.00 97.75 110 ASP A O 1
ATOM 895 N N . ILE A 1 111 ? 3.713 -7.844 -2.742 1.00 98.31 111 ILE A N 1
ATOM 896 C CA . ILE A 1 111 ? 3.104 -6.528 -2.932 1.00 98.31 111 ILE A CA 1
ATOM 897 C C . ILE A 1 111 ? 3.773 -5.521 -1.990 1.00 98.31 111 ILE A C 1
ATOM 899 O O . ILE A 1 111 ? 3.870 -5.753 -0.786 1.00 98.31 111 ILE A O 1
ATOM 903 N N . PHE A 1 112 ? 4.204 -4.386 -2.536 1.00 98.31 112 PHE A N 1
ATOM 904 C CA . PHE A 1 112 ? 4.716 -3.242 -1.785 1.00 98.31 112 PHE A CA 1
ATOM 905 C C . PHE A 1 112 ? 3.705 -2.098 -1.835 1.00 98.31 112 PHE A C 1
ATOM 907 O O . PHE A 1 112 ? 3.322 -1.663 -2.920 1.00 98.31 112 PHE A O 1
ATOM 914 N N . LEU A 1 113 ? 3.268 -1.599 -0.685 1.00 98.56 113 LEU A N 1
ATOM 915 C CA . LEU A 1 113 ? 2.375 -0.449 -0.600 1.00 98.56 113 LEU A CA 1
ATOM 916 C C . LEU A 1 113 ? 3.175 0.770 -0.147 1.00 98.56 113 LEU A C 1
ATOM 918 O O . LEU A 1 113 ? 3.839 0.727 0.887 1.00 98.56 113 LEU A O 1
ATOM 922 N N . ALA A 1 114 ? 3.098 1.859 -0.907 1.00 97.19 114 ALA A N 1
ATOM 923 C CA . ALA A 1 114 ? 3.694 3.136 -0.536 1.00 97.19 114 ALA A CA 1
ATOM 924 C C . ALA A 1 114 ? 2.850 4.289 -1.073 1.00 97.19 114 ALA A C 1
ATOM 926 O O . ALA A 1 114 ? 2.505 4.320 -2.252 1.00 97.19 114 ALA A O 1
ATOM 927 N N . HIS A 1 115 ? 2.537 5.267 -0.223 1.00 95.69 115 HIS A N 1
ATOM 928 C CA . HIS A 1 115 ? 1.739 6.411 -0.654 1.00 95.69 115 HIS A CA 1
ATOM 929 C C . HIS A 1 115 ? 2.538 7.342 -1.580 1.00 95.69 115 HIS A C 1
ATOM 931 O O . HIS A 1 115 ? 1.988 7.859 -2.551 1.00 95.69 115 HIS A O 1
ATOM 937 N N . SER A 1 116 ? 3.846 7.518 -1.331 1.00 89.75 116 SER A N 1
ATOM 938 C CA . SER A 1 116 ? 4.697 8.337 -2.205 1.00 89.75 116 SER A CA 1
ATOM 939 C C . SER A 1 116 ? 4.852 7.742 -3.613 1.00 89.75 116 SER A C 1
ATOM 941 O O . SER A 1 116 ? 4.977 6.527 -3.765 1.00 89.75 116 SER A O 1
ATOM 943 N N . PRO A 1 117 ? 4.893 8.583 -4.659 1.00 86.31 117 PRO A N 1
ATOM 944 C CA . PRO A 1 117 ? 5.090 8.128 -6.028 1.00 86.31 117 PRO A CA 1
ATOM 945 C C . PRO A 1 117 ? 6.562 7.736 -6.270 1.00 86.31 117 PRO A C 1
ATOM 947 O O . PRO A 1 117 ? 7.469 8.436 -5.806 1.00 86.31 117 PRO A O 1
ATOM 950 N N . PRO A 1 118 ? 6.848 6.670 -7.037 1.00 87.25 118 PRO A N 1
ATOM 951 C CA . PRO A 1 118 ? 8.218 6.301 -7.382 1.00 87.25 118 PRO A CA 1
ATOM 952 C C . PRO A 1 118 ? 8.823 7.288 -8.391 1.00 87.25 118 PRO A C 1
ATOM 954 O O . PRO A 1 118 ? 8.146 7.769 -9.302 1.00 87.25 118 PRO A O 1
ATOM 957 N N . TYR A 1 119 ? 10.128 7.547 -8.285 1.00 83.31 119 TYR A N 1
ATOM 958 C CA . TYR A 1 119 ? 10.882 8.205 -9.353 1.00 83.31 119 TYR A CA 1
ATOM 959 C C . TYR A 1 119 ? 11.418 7.157 -10.328 1.00 83.31 119 TYR A C 1
ATOM 961 O O . TYR A 1 119 ? 12.437 6.519 -10.076 1.00 83.31 119 TYR A O 1
ATOM 969 N N . LEU A 1 120 ? 10.745 7.007 -11.466 1.00 75.12 120 LEU A N 1
ATOM 970 C CA . LEU A 1 120 ? 11.222 6.209 -12.593 1.00 75.12 120 LEU A CA 1
ATOM 971 C C . LEU A 1 120 ? 11.831 7.165 -13.625 1.00 75.12 120 LEU A C 1
ATOM 973 O O . LEU A 1 120 ? 11.235 8.193 -13.949 1.00 75.12 120 LEU A O 1
ATOM 977 N N . SER A 1 121 ? 13.050 6.886 -14.094 1.00 62.66 121 SER A N 1
ATOM 978 C CA . SER A 1 121 ? 13.786 7.804 -14.973 1.00 62.66 121 SER A CA 1
ATOM 979 C C . SER A 1 121 ? 13.023 8.122 -16.276 1.00 62.66 121 SER A C 1
ATOM 981 O O . SER A 1 121 ? 12.134 7.389 -16.708 1.00 62.66 121 SER A O 1
ATOM 983 N N . ARG A 1 122 ? 13.380 9.267 -16.879 1.00 50.44 122 ARG A N 1
ATOM 984 C CA . ARG A 1 122 ? 12.671 10.095 -17.886 1.00 50.44 122 ARG A CA 1
ATOM 985 C C . ARG A 1 122 ? 12.018 9.436 -19.120 1.00 50.44 122 ARG A C 1
ATOM 987 O O . ARG A 1 122 ? 11.364 10.160 -19.865 1.00 50.44 122 ARG A O 1
ATOM 994 N N . SER A 1 123 ? 12.121 8.126 -19.325 1.00 49.72 123 SER A N 1
ATOM 995 C CA . SER A 1 123 ? 11.439 7.400 -20.413 1.00 49.72 123 SER A CA 1
ATOM 996 C C . SER A 1 123 ? 10.064 6.845 -20.014 1.00 49.72 123 SER A C 1
ATOM 998 O O . SER A 1 123 ? 9.354 6.301 -20.855 1.00 49.72 123 SER A O 1
ATOM 1000 N N . ILE A 1 124 ? 9.663 6.993 -18.747 1.00 51.66 124 ILE A N 1
ATOM 1001 C CA . ILE A 1 124 ? 8.338 6.617 -18.252 1.00 51.66 124 ILE A CA 1
ATOM 1002 C C . ILE A 1 124 ? 7.635 7.892 -17.781 1.00 51.66 124 ILE A C 1
ATOM 1004 O O . ILE A 1 124 ? 7.957 8.471 -16.746 1.00 51.66 124 ILE A O 1
ATOM 1008 N N . THR A 1 125 ? 6.701 8.369 -18.598 1.00 41.62 125 THR A N 1
ATOM 1009 C CA . THR A 1 125 ? 5.929 9.602 -18.407 1.00 41.62 125 THR A CA 1
ATOM 1010 C C . THR A 1 125 ? 5.075 9.566 -17.139 1.00 41.62 125 THR A C 1
ATOM 1012 O O . THR A 1 125 ? 3.906 9.201 -17.159 1.00 41.62 125 THR A O 1
ATOM 1015 N N . ILE A 1 126 ? 5.653 10.029 -16.038 1.00 46.50 126 ILE A N 1
ATOM 1016 C CA . ILE A 1 126 ? 4.944 10.629 -14.909 1.00 46.50 126 ILE A CA 1
ATOM 1017 C C . ILE A 1 126 ? 5.231 12.132 -15.047 1.00 46.50 126 ILE A C 1
ATOM 1019 O O . ILE A 1 126 ? 6.408 12.498 -14.990 1.00 46.50 126 ILE A O 1
ATOM 1023 N N . PRO A 1 127 ? 4.239 13.009 -15.321 1.00 42.31 127 PRO A N 1
ATOM 1024 C CA . PRO A 1 127 ? 4.463 14.450 -15.381 1.00 42.31 127 PRO A CA 1
ATOM 1025 C C . PRO A 1 127 ? 5.304 14.922 -14.193 1.00 42.31 127 PRO A C 1
ATOM 1027 O O . PRO A 1 127 ? 4.873 14.858 -13.039 1.00 42.31 127 PRO A O 1
ATOM 1030 N N . GLN A 1 128 ? 6.536 15.330 -14.504 1.00 46.34 128 GLN A N 1
ATOM 1031 C CA . GLN A 1 128 ? 7.513 15.798 -13.533 1.00 46.34 128 GLN A CA 1
ATOM 1032 C C . GLN A 1 128 ? 6.972 17.083 -12.924 1.00 46.34 128 GLN A C 1
ATOM 1034 O O . GLN A 1 128 ? 6.875 18.106 -13.602 1.00 46.34 128 GLN A O 1
ATOM 1039 N N . VAL A 1 129 ? 6.631 17.046 -11.639 1.00 47.59 129 VAL A N 1
ATOM 1040 C CA . VAL A 1 129 ? 6.632 18.279 -10.857 1.00 47.59 129 VAL A CA 1
ATOM 1041 C C . VAL A 1 129 ? 8.099 18.655 -10.729 1.00 47.59 129 VAL A C 1
ATOM 1043 O O . VAL A 1 129 ? 8.893 17.834 -10.274 1.00 47.59 129 VAL A O 1
ATOM 1046 N N . GLY A 1 130 ? 8.472 19.832 -11.233 1.00 43.69 130 GLY A N 1
ATOM 1047 C CA . GLY A 1 130 ? 9.854 20.307 -11.191 1.00 43.69 130 GLY A CA 1
ATOM 1048 C C . GLY A 1 130 ? 10.448 20.241 -9.781 1.00 43.69 130 GLY A C 1
ATOM 1049 O O . GLY A 1 130 ? 9.715 20.273 -8.792 1.00 43.69 130 GLY A O 1
ATOM 1050 N N . GLU A 1 131 ? 11.778 20.169 -9.713 1.00 43.62 131 GLU A N 1
ATOM 1051 C CA . GLU A 1 131 ? 12.579 20.061 -8.478 1.00 43.62 131 GLU A CA 1
ATOM 1052 C C . GLU A 1 131 ? 12.270 21.157 -7.430 1.00 43.62 131 GLU A C 1
ATOM 1054 O O . GLU A 1 131 ? 12.567 20.978 -6.253 1.00 43.62 131 GLU A O 1
ATOM 1059 N N . ASP A 1 132 ? 11.590 22.236 -7.830 1.00 43.00 132 ASP A N 1
ATOM 1060 C CA . ASP A 1 132 ? 11.294 23.431 -7.030 1.00 43.00 132 ASP A CA 1
ATOM 1061 C C . ASP A 1 132 ? 9.956 23.420 -6.253 1.00 43.00 132 ASP A C 1
ATOM 1063 O O . ASP A 1 132 ? 9.494 24.477 -5.812 1.00 43.00 132 ASP A O 1
ATOM 1067 N N . LYS A 1 133 ? 9.281 22.274 -6.053 1.00 43.09 133 LYS A N 1
ATOM 1068 C CA . LYS A 1 133 ? 8.067 22.216 -5.200 1.00 43.09 133 LYS A CA 1
ATOM 1069 C C . LYS A 1 133 ? 8.253 21.392 -3.924 1.00 43.09 133 LYS A C 1
ATOM 1071 O O . LYS A 1 133 ? 8.785 20.290 -3.931 1.00 43.09 133 LYS A O 1
ATOM 1076 N N . SER A 1 134 ? 7.775 21.973 -2.823 1.00 45.66 134 SER A N 1
ATOM 1077 C CA . SER A 1 134 ? 7.918 21.532 -1.433 1.00 45.66 134 SER A CA 1
ATOM 1078 C C . SER A 1 134 ? 7.482 20.082 -1.147 1.00 45.66 134 SER A C 1
ATOM 1080 O O . SER A 1 134 ? 6.531 19.575 -1.741 1.00 45.66 134 SER A O 1
ATOM 1082 N N . ASN A 1 135 ? 8.195 19.489 -0.176 1.00 52.03 135 ASN A N 1
ATOM 1083 C CA . ASN A 1 135 ? 8.247 18.150 0.458 1.00 52.03 135 ASN A CA 1
ATOM 1084 C C . ASN A 1 135 ? 7.087 17.127 0.380 1.00 52.03 135 ASN A C 1
ATOM 1086 O O . ASN A 1 135 ? 7.268 16.019 0.865 1.00 52.03 135 ASN A O 1
ATOM 1090 N N . GLY A 1 136 ? 5.935 17.415 -0.224 1.00 48.22 136 GLY A N 1
ATOM 1091 C CA . GLY A 1 136 ? 4.876 16.421 -0.431 1.00 48.22 136 GLY A CA 1
ATOM 1092 C C . GLY A 1 136 ? 5.014 15.682 -1.759 1.00 48.22 136 GLY A C 1
ATOM 1093 O O . GLY A 1 136 ? 4.959 14.466 -1.800 1.00 48.22 136 GLY A O 1
ATOM 1094 N N . TRP A 1 137 ? 5.225 16.398 -2.860 1.00 57.88 137 TRP A N 1
ATOM 1095 C CA . TRP A 1 137 ? 5.048 15.884 -4.232 1.00 57.88 137 TRP A CA 1
ATOM 1096 C C . TRP A 1 137 ? 6.313 15.273 -4.843 1.00 57.88 137 TRP A C 1
ATOM 1098 O O . TRP A 1 137 ? 6.385 15.044 -6.053 1.00 57.88 137 TRP A O 1
ATOM 1108 N N . LYS A 1 138 ? 7.340 15.075 -4.014 1.00 69.38 138 LYS A N 1
ATOM 1109 C CA . LYS A 1 138 ? 8.653 14.612 -4.444 1.00 69.38 138 LYS A CA 1
ATOM 1110 C C . LYS A 1 138 ? 8.561 13.141 -4.838 1.00 69.38 138 LYS A C 1
ATOM 1112 O O . LYS A 1 138 ? 8.216 12.287 -4.030 1.00 69.38 138 LYS A O 1
ATOM 1117 N N . MET A 1 139 ? 8.905 12.866 -6.088 1.00 78.75 139 MET A N 1
ATOM 1118 C CA . MET A 1 139 ? 9.074 11.505 -6.585 1.00 78.75 139 MET A CA 1
ATOM 1119 C C . MET A 1 139 ? 10.216 10.816 -5.831 1.00 78.75 139 MET A C 1
ATOM 1121 O O . MET A 1 139 ? 11.277 11.412 -5.624 1.00 78.75 139 MET A O 1
ATOM 1125 N N . ASN A 1 140 ? 10.009 9.566 -5.428 1.00 84.88 140 ASN A N 1
ATOM 1126 C CA . ASN A 1 140 ? 10.901 8.857 -4.527 1.00 84.88 140 ASN A CA 1
ATOM 1127 C C . ASN A 1 140 ? 11.784 7.846 -5.279 1.00 84.88 140 ASN A C 1
ATOM 1129 O O . ASN A 1 140 ? 11.306 6.815 -5.758 1.00 84.88 140 ASN A O 1
ATOM 1133 N N . ARG A 1 141 ? 13.077 8.168 -5.420 1.00 86.56 141 ARG A N 1
ATOM 1134 C CA . ARG A 1 141 ? 14.067 7.294 -6.074 1.00 86.56 141 ARG A CA 1
ATOM 1135 C C . ARG A 1 141 ? 14.341 6.040 -5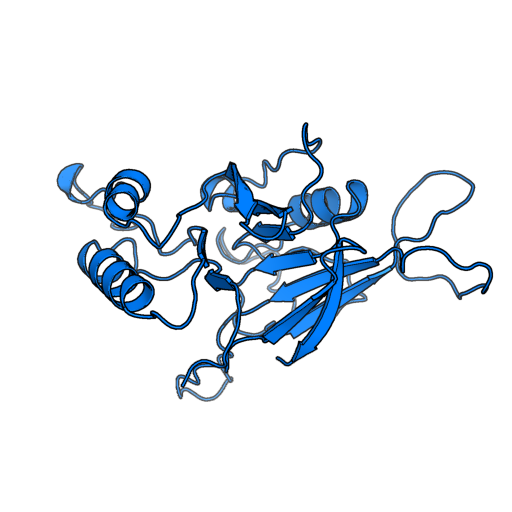.250 1.00 86.56 141 ARG A C 1
ATOM 1137 O O . ARG A 1 141 ? 14.369 4.960 -5.818 1.00 86.56 141 ARG A O 1
ATOM 1144 N N . GLU A 1 142 ? 14.441 6.181 -3.932 1.00 90.56 142 GLU A N 1
ATOM 1145 C CA . GLU A 1 142 ? 14.688 5.053 -3.029 1.00 90.56 142 GLU A CA 1
ATOM 1146 C C . GLU A 1 142 ? 13.553 4.026 -3.087 1.00 90.56 142 GLU A C 1
ATOM 1148 O O . GLU A 1 142 ? 13.812 2.827 -3.124 1.00 90.56 142 GLU A O 1
ATOM 1153 N N . LEU A 1 143 ? 12.294 4.472 -3.198 1.00 92.44 143 LEU A N 1
ATOM 1154 C CA . LEU A 1 143 ? 11.155 3.572 -3.421 1.00 92.44 143 LEU A CA 1
ATOM 1155 C C . LEU A 1 143 ? 11.337 2.738 -4.696 1.00 92.44 143 LEU A C 1
ATOM 1157 O O . LEU A 1 143 ? 11.172 1.518 -4.675 1.00 92.44 143 LEU A O 1
ATOM 1161 N N . ALA A 1 144 ? 11.670 3.397 -5.810 1.00 90.06 144 ALA A N 1
ATOM 1162 C CA . ALA A 1 144 ? 11.904 2.712 -7.075 1.00 90.06 144 ALA A CA 1
ATOM 1163 C C . ALA A 1 144 ? 13.076 1.726 -6.958 1.00 90.06 144 ALA A C 1
ATOM 1165 O O . ALA A 1 144 ? 12.943 0.572 -7.360 1.00 90.06 144 ALA A O 1
ATOM 1166 N N . ASP A 1 145 ? 14.186 2.148 -6.355 1.00 88.88 145 ASP A N 1
ATOM 1167 C CA . ASP A 1 145 ? 15.388 1.333 -6.204 1.00 88.88 145 ASP A CA 1
ATOM 1168 C C . ASP A 1 145 ? 15.143 0.110 -5.311 1.00 88.88 145 ASP A C 1
ATOM 1170 O O . ASP A 1 145 ? 15.584 -0.987 -5.659 1.00 88.88 145 ASP A O 1
ATOM 1174 N N . VAL A 1 146 ? 14.396 0.249 -4.210 1.00 93.50 146 VAL A N 1
ATOM 1175 C CA . VAL A 1 146 ? 14.030 -0.871 -3.326 1.00 93.50 146 VAL A CA 1
ATOM 1176 C C . VAL A 1 146 ? 13.132 -1.872 -4.044 1.00 93.50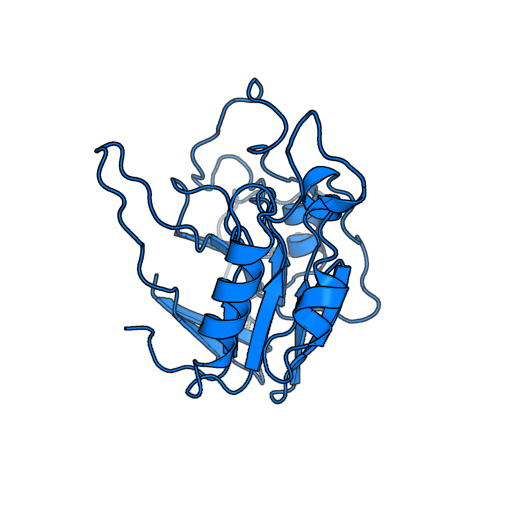 146 VAL A C 1
ATOM 1178 O O . VAL A 1 146 ? 13.427 -3.070 -4.011 1.00 93.50 146 VAL A O 1
ATOM 1181 N N . VAL A 1 147 ? 12.080 -1.405 -4.724 1.00 93.44 147 VAL A N 1
ATOM 1182 C CA . VAL A 1 147 ? 11.160 -2.274 -5.475 1.00 93.44 147 VAL A CA 1
ATOM 1183 C C . VAL A 1 147 ? 11.895 -3.010 -6.587 1.00 93.44 147 VAL A C 1
ATOM 1185 O O . VAL A 1 147 ? 11.747 -4.226 -6.723 1.00 93.44 147 VAL A O 1
ATOM 1188 N N . LEU A 1 148 ? 12.722 -2.299 -7.356 1.00 90.69 148 LEU A N 1
ATOM 1189 C CA . LEU A 1 148 ? 13.410 -2.876 -8.503 1.00 90.69 148 LEU A CA 1
ATOM 1190 C C . LEU A 1 148 ? 14.546 -3.816 -8.088 1.00 90.69 148 LEU A C 1
ATOM 1192 O O . LEU A 1 148 ? 14.642 -4.928 -8.603 1.00 90.69 148 LEU A O 1
ATOM 1196 N N . SER A 1 149 ? 15.372 -3.420 -7.118 1.00 88.31 149 SER A N 1
ATOM 1197 C CA . SER A 1 149 ? 16.521 -4.225 -6.677 1.00 88.31 149 SER A CA 1
ATOM 1198 C C . SER A 1 149 ? 16.102 -5.505 -5.956 1.00 88.31 149 SER A C 1
ATOM 1200 O O . SER A 1 149 ? 16.790 -6.517 -6.066 1.00 88.31 149 SER A O 1
ATOM 1202 N N . ASN A 1 150 ? 14.961 -5.483 -5.257 1.00 91.00 150 ASN A N 1
ATOM 1203 C CA . ASN A 1 150 ? 14.371 -6.670 -4.633 1.00 91.00 150 ASN A CA 1
ATOM 1204 C C . ASN A 1 150 ? 13.383 -7.395 -5.562 1.00 91.00 150 ASN A C 1
ATOM 1206 O O . ASN A 1 150 ? 12.713 -8.325 -5.119 1.00 91.00 150 ASN A O 1
ATOM 1210 N N . LYS A 1 151 ? 13.269 -6.974 -6.832 1.00 91.94 151 LYS A N 1
ATOM 1211 C CA . LYS A 1 151 ? 12.370 -7.552 -7.844 1.00 91.94 151 LYS A CA 1
ATOM 1212 C C . LY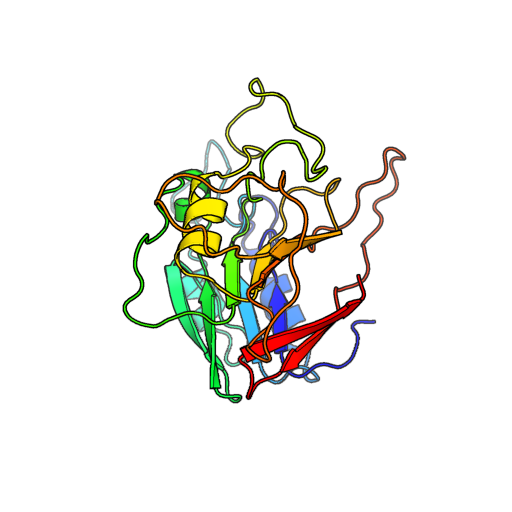S A 1 151 ? 10.939 -7.765 -7.335 1.00 91.94 151 LYS A C 1
ATOM 1214 O O . LYS A 1 151 ? 10.334 -8.808 -7.584 1.00 91.94 151 LYS A O 1
ATOM 1219 N N . ILE A 1 152 ? 10.400 -6.791 -6.599 1.00 94.75 152 ILE A N 1
ATOM 1220 C CA . ILE A 1 152 ? 9.061 -6.903 -6.015 1.00 94.75 152 ILE A CA 1
ATOM 1221 C C . ILE A 1 152 ? 8.026 -6.861 -7.156 1.00 94.75 152 ILE A C 1
ATOM 1223 O O . ILE A 1 152 ? 8.042 -5.899 -7.932 1.00 94.75 152 ILE A O 1
ATOM 1227 N N . PRO A 1 153 ? 7.142 -7.867 -7.297 1.00 95.94 153 PRO A N 1
ATOM 1228 C CA . PRO A 1 153 ? 6.255 -7.988 -8.458 1.00 95.94 153 PRO A CA 1
ATOM 1229 C C . PRO A 1 153 ? 5.291 -6.814 -8.648 1.00 95.94 153 PRO A C 1
ATOM 1231 O O . PRO A 1 153 ? 5.029 -6.401 -9.780 1.00 95.94 153 PRO A O 1
ATOM 1234 N N . LEU A 1 154 ? 4.753 -6.278 -7.551 1.00 97.50 154 LEU A N 1
ATOM 1235 C CA . LEU A 1 154 ? 3.714 -5.256 -7.583 1.00 97.50 154 LEU A CA 1
ATOM 1236 C C . LEU A 1 154 ? 3.974 -4.179 -6.529 1.00 97.50 154 LEU A C 1
ATOM 1238 O O . LEU A 1 154 ? 4.111 -4.480 -5.349 1.00 97.50 154 LEU A O 1
ATOM 1242 N N . CYS A 1 155 ? 3.999 -2.919 -6.948 1.00 97.50 155 CYS A N 1
ATOM 1243 C CA . CYS A 1 155 ? 4.049 -1.753 -6.076 1.00 97.50 155 CYS A CA 1
ATOM 1244 C C . CYS A 1 155 ? 2.784 -0.916 -6.289 1.00 97.50 155 CYS A C 1
ATOM 1246 O O . CYS A 1 155 ? 2.524 -0.459 -7.404 1.00 97.50 155 CYS A O 1
ATOM 1248 N N . LEU A 1 156 ? 2.001 -0.705 -5.234 1.00 97.75 156 LEU A N 1
ATOM 1249 C CA . LEU A 1 156 ? 0.757 0.063 -5.269 1.00 97.75 156 LEU A CA 1
ATOM 1250 C C . LEU A 1 156 ? 0.918 1.358 -4.472 1.00 97.75 156 LEU A C 1
ATOM 1252 O O . LEU A 1 156 ? 1.467 1.350 -3.370 1.00 97.75 156 LEU A O 1
ATOM 1256 N N . GLY A 1 157 ? 0.416 2.459 -5.021 1.00 94.75 157 GLY A N 1
ATOM 1257 C CA . GLY A 1 157 ? 0.472 3.765 -4.379 1.00 94.75 157 GLY A CA 1
ATOM 1258 C C . GLY A 1 157 ? -0.603 4.731 -4.856 1.00 94.75 157 GLY A C 1
ATOM 1259 O O . GLY A 1 157 ? -1.546 4.357 -5.559 1.00 94.75 157 GLY A O 1
ATOM 1260 N N . GLY A 1 158 ? -0.456 5.992 -4.456 1.00 89.50 158 GLY A N 1
ATOM 1261 C CA . GLY A 1 158 ? -1.405 7.063 -4.741 1.00 89.50 158 GLY A CA 1
ATOM 1262 C C . GLY A 1 158 ? -0.721 8.426 -4.819 1.00 89.50 158 GLY A C 1
ATOM 1263 O O . GLY A 1 158 ? 0.255 8.596 -5.554 1.00 89.50 158 GLY A O 1
ATOM 1264 N N . HIS A 1 159 ? -1.251 9.388 -4.055 1.00 88.88 159 HIS A N 1
ATOM 1265 C CA . HIS A 1 159 ? -0.746 10.755 -3.868 1.00 88.88 159 HIS A CA 1
ATOM 1266 C C . HIS A 1 159 ? -0.778 11.698 -5.080 1.00 88.88 159 HIS A C 1
ATOM 1268 O O . HIS A 1 159 ? -1.219 12.842 -4.988 1.00 88.88 159 HIS A O 1
ATOM 1274 N N . VAL A 1 160 ? -0.333 11.254 -6.256 1.00 84.44 160 VAL A N 1
ATOM 1275 C CA . VAL A 1 160 ? -0.182 12.131 -7.425 1.00 84.44 160 VAL A CA 1
ATOM 1276 C C . VAL A 1 160 ? -1.332 11.949 -8.408 1.00 84.44 160 VAL A C 1
ATOM 1278 O O . VAL A 1 160 ? -1.318 11.095 -9.290 1.00 84.44 160 VAL A O 1
ATOM 1281 N N . HIS A 1 161 ? -2.341 12.806 -8.286 1.00 83.12 161 HIS A N 1
ATOM 1282 C CA . HIS A 1 161 ? -3.627 12.655 -8.974 1.00 83.12 161 HIS A CA 1
ATOM 1283 C C . HIS A 1 161 ? -3.549 12.730 -10.505 1.00 83.12 161 HIS A C 1
ATOM 1285 O O . HIS A 1 161 ? -4.349 12.096 -11.186 1.00 83.12 161 HIS A O 1
ATOM 1291 N N . TRP A 1 162 ? -2.594 13.470 -11.073 1.00 74.81 162 TRP A N 1
ATOM 1292 C CA . TRP A 1 162 ? -2.431 13.580 -12.531 1.00 74.81 162 TRP A CA 1
ATOM 1293 C C . TRP A 1 162 ? -1.585 12.452 -13.140 1.00 74.81 162 TRP A C 1
ATOM 1295 O O . TRP A 1 162 ? -1.371 12.449 -14.351 1.00 74.81 162 TRP A O 1
ATOM 1305 N N . THR A 1 163 ? -1.083 11.510 -12.333 1.00 76.12 163 THR A N 1
ATOM 1306 C CA . THR A 1 163 ? -0.271 10.374 -12.808 1.00 76.12 163 THR A CA 1
ATOM 1307 C C . THR A 1 163 ? -0.896 9.024 -12.499 1.00 76.12 163 THR A C 1
ATOM 1309 O O . THR A 1 163 ? -0.196 8.011 -12.512 1.00 76.12 163 THR A O 1
ATOM 1312 N N . ARG A 1 164 ? -2.216 8.997 -12.253 1.00 86.38 164 ARG A N 1
ATOM 1313 C CA . ARG A 1 164 ? -2.989 7.755 -12.189 1.00 86.38 164 ARG A CA 1
ATOM 1314 C C . ARG A 1 164 ? -2.649 6.883 -13.398 1.00 86.38 164 ARG A C 1
ATOM 1316 O O . ARG A 1 164 ? -2.740 7.340 -14.538 1.00 86.38 164 ARG A O 1
ATOM 1323 N N . GLY A 1 165 ? -2.318 5.622 -13.153 1.00 86.62 165 GLY A N 1
ATOM 1324 C CA . GLY A 1 165 ? -1.999 4.690 -14.222 1.00 86.62 165 GLY A CA 1
ATOM 1325 C C . GLY A 1 165 ? -1.129 3.533 -13.771 1.00 86.62 165 GLY A C 1
ATOM 1326 O O . GLY A 1 165 ? -0.870 3.339 -12.583 1.00 86.62 165 GLY A O 1
ATOM 1327 N N . VAL A 1 166 ? -0.693 2.764 -14.762 1.00 89.81 166 VAL A N 1
ATOM 1328 C CA . VAL A 1 166 ? 0.120 1.566 -14.585 1.00 89.81 166 VAL A CA 1
ATOM 1329 C C . VAL A 1 166 ? 1.394 1.718 -15.395 1.00 89.81 166 VAL A C 1
ATOM 1331 O O . VAL A 1 166 ? 1.364 2.128 -16.556 1.00 89.81 166 VAL A O 1
ATOM 1334 N N . VAL A 1 167 ? 2.508 1.359 -14.774 1.00 88.50 167 VAL A N 1
ATOM 1335 C CA . VAL A 1 167 ? 3.821 1.302 -15.399 1.00 88.50 167 VAL A CA 1
ATOM 1336 C C . VAL A 1 167 ? 4.409 -0.078 -15.160 1.00 88.50 167 VAL A C 1
ATOM 1338 O O . VAL A 1 167 ? 4.520 -0.517 -14.021 1.00 88.50 167 VAL A O 1
ATOM 1341 N N . GLU A 1 168 ? 4.860 -0.733 -16.224 1.00 89.38 168 GLU A N 1
ATOM 1342 C CA . GLU A 1 168 ? 5.631 -1.971 -16.123 1.00 89.38 168 GLU A CA 1
ATOM 1343 C C . GLU A 1 168 ? 7.114 -1.698 -16.383 1.00 89.38 168 GLU A C 1
ATOM 1345 O O . GLU A 1 168 ? 7.479 -1.068 -17.379 1.00 89.38 168 GLU A O 1
ATOM 1350 N N . VAL A 1 169 ? 7.977 -2.204 -15.505 1.00 86.38 169 VAL A N 1
ATOM 1351 C CA . VAL A 1 169 ? 9.433 -2.132 -15.647 1.00 86.38 169 VAL A CA 1
ATOM 1352 C C . VAL A 1 169 ? 9.979 -3.548 -15.723 1.00 86.38 169 VAL A C 1
ATOM 1354 O O . VAL A 1 169 ? 9.826 -4.327 -14.786 1.00 86.38 169 VAL A O 1
ATOM 1357 N N . LYS A 1 170 ? 10.612 -3.890 -16.847 1.00 85.12 170 LYS A N 1
ATOM 1358 C CA . LYS A 1 170 ? 11.260 -5.192 -17.030 1.00 85.12 170 LYS A CA 1
ATOM 1359 C C . LYS A 1 170 ? 12.618 -5.209 -16.341 1.00 85.12 170 LYS A C 1
ATOM 1361 O O . LYS A 1 170 ? 13.426 -4.298 -16.517 1.00 85.12 170 LYS A O 1
ATOM 1366 N N . HIS A 1 171 ? 12.881 -6.287 -15.624 1.00 79.38 171 HIS A N 1
ATOM 1367 C CA . HIS A 1 171 ? 14.175 -6.607 -15.056 1.00 79.38 171 HIS A CA 1
ATOM 1368 C C . HIS A 1 171 ? 15.044 -7.246 -16.141 1.00 79.38 171 HIS A C 1
ATOM 1370 O O . HIS A 1 171 ? 14.847 -8.392 -16.533 1.00 79.38 171 HIS A O 1
ATOM 1376 N N . TYR A 1 172 ? 16.018 -6.508 -16.660 1.00 63.34 172 TYR A N 1
ATOM 1377 C CA . TYR A 1 172 ? 17.056 -7.069 -17.516 1.00 63.34 172 TYR A CA 1
ATOM 1378 C C . TYR A 1 172 ? 18.253 -7.518 -16.683 1.00 63.34 172 TYR A C 1
ATOM 1380 O O . TYR A 1 172 ? 18.835 -6.737 -15.932 1.00 63.34 172 TYR A O 1
ATOM 1388 N N . THR A 1 173 ? 18.682 -8.765 -16.872 1.00 48.50 173 THR A N 1
ATOM 1389 C CA . THR A 1 173 ? 19.982 -9.211 -16.362 1.00 48.50 173 THR A CA 1
ATOM 1390 C C . THR A 1 173 ? 21.045 -8.817 -17.387 1.00 48.50 173 THR A C 1
ATOM 1392 O O . THR A 1 173 ? 21.117 -9.412 -18.460 1.00 48.50 173 THR A O 1
ATOM 1395 N N . ARG A 1 174 ? 21.862 -7.795 -17.102 1.00 52.84 174 ARG A N 1
ATOM 1396 C CA . ARG A 1 174 ? 23.045 -7.479 -17.922 1.00 52.84 174 ARG A CA 1
ATOM 1397 C C . ARG A 1 174 ? 24.262 -8.255 -17.416 1.00 52.84 174 ARG A C 1
ATOM 1399 O O . ARG A 1 174 ? 24.591 -8.191 -16.233 1.00 52.84 174 ARG A O 1
ATOM 1406 N N . GLN A 1 175 ? 24.973 -8.923 -18.328 1.00 41.19 175 GLN A N 1
ATOM 1407 C CA . GLN A 1 175 ? 26.369 -9.305 -18.103 1.00 41.19 175 GLN A CA 1
ATOM 1408 C C . GLN A 1 175 ? 27.163 -7.998 -17.892 1.00 41.19 175 GLN A C 1
ATOM 1410 O O . GLN A 1 175 ? 27.193 -7.171 -18.796 1.00 41.19 175 GLN A O 1
ATOM 1415 N N . ASN A 1 176 ? 27.773 -7.795 -16.715 1.00 40.62 176 ASN A N 1
ATOM 1416 C CA . ASN A 1 176 ? 28.775 -6.747 -16.395 1.00 40.62 176 ASN A CA 1
ATOM 1417 C C . ASN A 1 176 ? 28.357 -5.513 -15.551 1.00 40.62 176 ASN A C 1
ATOM 1419 O O . ASN A 1 176 ? 29.137 -4.574 -15.419 1.00 40.62 176 ASN A O 1
ATOM 1423 N N . GLY A 1 177 ? 27.224 -5.546 -14.845 1.00 44.16 177 GLY A N 1
ATOM 1424 C CA . GLY A 1 177 ? 27.218 -5.062 -13.452 1.00 44.16 177 GLY A CA 1
ATOM 1425 C C . GLY A 1 177 ? 27.117 -3.565 -13.090 1.00 44.16 177 GLY A C 1
ATOM 1426 O O . GLY A 1 177 ? 27.517 -3.274 -11.967 1.00 44.16 177 GLY A O 1
ATOM 1427 N N . ARG A 1 178 ? 26.552 -2.637 -13.892 1.00 40.91 178 ARG A N 1
ATOM 1428 C CA . ARG A 1 178 ? 25.983 -1.354 -13.372 1.00 40.91 178 ARG A CA 1
ATOM 1429 C C . ARG A 1 178 ? 24.814 -0.772 -14.200 1.00 40.91 178 ARG A C 1
ATOM 1431 O O . ARG A 1 178 ? 24.874 -0.761 -15.424 1.00 40.91 178 ARG A O 1
ATOM 1438 N N . GLU A 1 179 ? 23.837 -0.254 -13.440 1.00 43.72 179 GLU A N 1
ATOM 1439 C CA . GLU A 1 179 ? 22.650 0.596 -13.706 1.00 43.72 179 GLU A CA 1
ATOM 1440 C C . GLU A 1 179 ? 21.539 0.179 -14.694 1.00 43.72 179 GLU A C 1
ATOM 1442 O O . GLU A 1 179 ? 21.760 -0.299 -15.806 1.00 43.72 179 GLU A O 1
ATOM 1447 N N . TRP A 1 180 ? 20.303 0.431 -14.237 1.00 50.22 180 TRP A N 1
ATOM 1448 C CA . TRP A 1 180 ? 19.027 0.167 -14.897 1.00 50.22 180 TRP A CA 1
ATOM 1449 C C . TRP A 1 180 ? 18.632 1.342 -15.803 1.00 50.22 180 TRP A C 1
ATOM 1451 O O . TRP A 1 180 ? 18.172 2.378 -15.323 1.00 50.22 180 TRP A O 1
ATOM 1461 N N . THR A 1 181 ? 18.759 1.187 -17.121 1.00 41.12 181 THR A N 1
ATOM 1462 C CA . THR A 1 181 ? 18.127 2.099 -18.087 1.00 41.12 181 THR A CA 1
ATOM 1463 C C . THR A 1 181 ? 17.365 1.314 -19.149 1.00 41.12 181 THR A C 1
ATOM 1465 O O . THR A 1 181 ? 17.819 0.282 -19.642 1.00 41.12 181 THR A O 1
ATOM 1468 N N . ASN A 1 182 ? 16.175 1.808 -19.492 1.00 41.62 182 ASN A N 1
ATOM 1469 C CA . ASN A 1 182 ? 15.215 1.205 -20.424 1.00 41.62 182 ASN A CA 1
ATOM 1470 C C . ASN A 1 182 ? 15.641 1.301 -21.913 1.00 41.62 182 ASN A C 1
ATOM 1472 O O . ASN A 1 182 ? 14.787 1.315 -22.794 1.00 41.62 182 ASN A O 1
ATOM 1476 N N . ASP A 1 183 ? 16.944 1.343 -22.213 1.00 41.16 183 ASP A N 1
ATOM 1477 C CA . ASP A 1 183 ? 17.472 1.766 -23.523 1.00 41.16 183 ASP A CA 1
ATOM 1478 C C . ASP A 1 183 ? 18.135 0.661 -24.369 1.00 41.16 183 ASP A C 1
ATOM 1480 O O . ASP A 1 183 ? 18.908 0.956 -25.277 1.00 41.16 183 ASP A O 1
ATOM 1484 N N . SER A 1 184 ? 17.851 -0.630 -24.163 1.00 38.34 184 SER A N 1
ATOM 1485 C CA . SER A 1 184 ? 18.398 -1.645 -25.084 1.00 38.34 184 SER A CA 1
ATOM 1486 C C . SER A 1 184 ? 17.460 -2.804 -25.403 1.00 38.34 184 SER A C 1
ATOM 1488 O O . SER A 1 184 ? 17.186 -3.656 -24.564 1.00 38.34 184 SER A O 1
ATOM 1490 N N . ILE A 1 185 ? 17.032 -2.783 -26.669 1.00 39.94 185 ILE A N 1
ATOM 1491 C CA . ILE A 1 185 ? 16.603 -3.845 -27.590 1.00 39.94 185 ILE A CA 1
ATOM 1492 C C . ILE A 1 185 ? 16.652 -5.273 -27.019 1.00 39.94 185 ILE A C 1
ATOM 1494 O O . ILE A 1 185 ? 17.696 -5.788 -26.622 1.00 39.94 185 ILE A O 1
ATOM 1498 N N . ALA A 1 186 ? 15.489 -5.923 -27.077 1.00 33.84 186 ALA A N 1
ATOM 1499 C CA . ALA A 1 186 ? 15.252 -7.303 -26.688 1.00 33.84 186 ALA A CA 1
ATOM 1500 C C . ALA A 1 186 ? 16.072 -8.314 -27.508 1.00 33.84 186 ALA A C 1
ATOM 1502 O O . ALA A 1 186 ? 16.080 -8.268 -28.737 1.00 33.84 186 ALA A O 1
ATOM 1503 N N . THR A 1 187 ? 16.627 -9.318 -26.831 1.00 33.59 187 THR A N 1
ATOM 1504 C CA . THR A 1 187 ? 16.848 -10.645 -27.416 1.00 33.59 187 THR A CA 1
ATOM 1505 C C . THR A 1 187 ? 16.005 -11.644 -26.632 1.00 33.59 187 THR A C 1
ATOM 1507 O O . THR A 1 187 ? 16.001 -11.661 -25.403 1.00 33.59 187 THR A O 1
ATOM 1510 N N . LYS A 1 188 ? 15.164 -12.384 -27.360 1.00 44.09 188 LYS A N 1
ATOM 1511 C CA . LYS A 1 188 ? 14.276 -13.412 -26.816 1.00 44.09 188 LYS A CA 1
ATOM 1512 C C . LYS A 1 188 ? 15.095 -14.662 -26.544 1.00 44.09 188 LYS A C 1
ATOM 1514 O O . LYS A 1 188 ? 15.639 -15.195 -27.499 1.00 44.09 188 LYS A O 1
ATOM 1519 N N . GLU A 1 189 ? 15.048 -15.176 -25.320 1.00 33.28 189 GLU A N 1
ATOM 1520 C CA . GLU A 1 189 ? 15.129 -16.615 -25.059 1.00 33.28 189 GLU A CA 1
ATOM 1521 C C . GLU A 1 189 ? 14.630 -16.949 -23.640 1.00 33.28 189 GLU A C 1
ATOM 1523 O O . GLU A 1 189 ? 15.001 -16.292 -22.674 1.00 33.28 189 GLU A O 1
ATOM 1528 N N . GLY A 1 190 ? 13.784 -17.982 -23.535 1.00 31.58 190 GLY A N 1
ATOM 1529 C CA . GLY A 1 190 ? 13.647 -18.805 -22.324 1.00 31.58 190 GLY A CA 1
ATOM 1530 C C . GLY A 1 190 ? 12.630 -18.402 -21.243 1.00 31.58 190 GLY A C 1
ATOM 1531 O O . GLY A 1 190 ? 12.978 -17.774 -20.256 1.00 31.58 190 GLY A O 1
ATOM 1532 N N . GLY A 1 191 ? 11.387 -18.877 -21.380 1.00 39.78 191 GLY A N 1
ATOM 1533 C CA . GLY A 1 191 ? 10.644 -19.695 -20.393 1.00 39.78 191 GLY A CA 1
ATOM 1534 C C . GLY A 1 191 ? 10.740 -19.515 -18.861 1.00 39.78 191 GLY A C 1
ATOM 1535 O O . GLY A 1 191 ? 10.507 -20.502 -18.168 1.00 39.78 191 GLY A O 1
ATOM 1536 N N . ALA A 1 192 ? 11.030 -18.341 -18.302 1.00 41.38 192 ALA A N 1
ATOM 1537 C CA . ALA A 1 192 ? 10.965 -18.067 -16.857 1.00 41.38 192 ALA A CA 1
ATOM 1538 C C . ALA A 1 192 ? 9.945 -16.953 -16.552 1.00 41.38 192 ALA A C 1
ATOM 1540 O O . ALA A 1 192 ? 9.510 -16.278 -17.484 1.00 41.38 192 ALA A O 1
ATOM 1541 N N . ARG A 1 193 ? 9.536 -16.793 -15.273 1.00 47.09 193 ARG A N 1
ATOM 1542 C CA . ARG A 1 193 ? 8.707 -15.671 -14.754 1.00 47.09 193 ARG A CA 1
ATOM 1543 C C . ARG A 1 193 ? 8.944 -14.416 -15.597 1.00 47.09 193 ARG A C 1
ATOM 1545 O O . ARG A 1 193 ? 10.105 -14.073 -15.804 1.00 47.09 193 ARG A O 1
ATOM 1552 N N . GLU A 1 194 ? 7.891 -13.730 -16.051 1.00 55.41 194 GLU A N 1
ATOM 1553 C CA . GLU A 1 194 ? 8.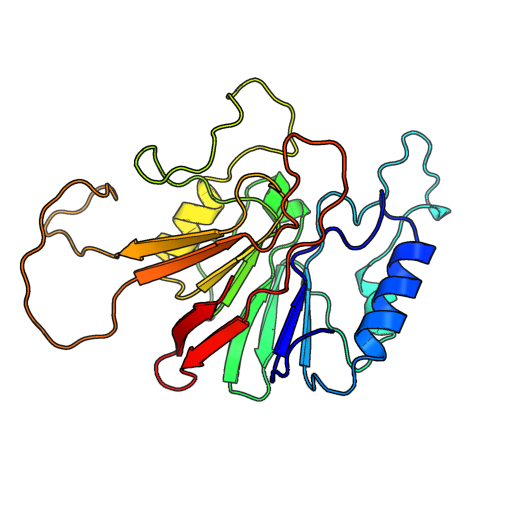083 -12.377 -16.581 1.00 55.41 194 GLU A CA 1
ATOM 1554 C C . GLU A 1 194 ? 8.785 -11.561 -15.489 1.00 55.41 194 GLU A C 1
ATOM 1556 O O . GLU A 1 194 ? 8.188 -11.248 -14.461 1.00 55.41 194 GLU A O 1
ATOM 1561 N N . ASP A 1 195 ? 10.087 -11.328 -15.663 1.00 77.06 195 ASP A N 1
ATOM 1562 C CA . ASP A 1 195 ? 10.936 -10.653 -14.690 1.00 77.06 195 ASP A CA 1
ATOM 1563 C C . ASP A 1 195 ? 10.609 -9.168 -14.827 1.00 77.06 195 ASP A C 1
ATOM 1565 O O . ASP A 1 195 ? 11.212 -8.447 -15.618 1.00 77.06 195 ASP A O 1
ATOM 1569 N N . LYS A 1 196 ? 9.532 -8.735 -14.172 1.00 88.62 196 LYS A N 1
ATOM 1570 C CA . LYS A 1 196 ? 9.059 -7.353 -14.195 1.00 88.62 196 LYS A CA 1
ATOM 1571 C C . LYS A 1 196 ? 8.493 -6.940 -12.842 1.00 88.62 196 LYS A C 1
ATOM 1573 O O . LYS A 1 196 ? 7.934 -7.760 -12.119 1.00 88.62 196 LYS A O 1
ATOM 1578 N N . SER A 1 197 ? 8.606 -5.653 -12.547 1.00 92.81 197 SER A N 1
ATOM 1579 C CA . SER A 1 197 ? 7.885 -4.985 -11.467 1.00 92.81 197 SER A CA 1
ATOM 1580 C C . SER A 1 197 ? 6.828 -4.073 -12.067 1.00 92.81 197 SER A C 1
ATOM 1582 O O . SER A 1 197 ? 7.092 -3.347 -13.030 1.00 92.81 197 SER A O 1
ATOM 1584 N N . VAL A 1 198 ? 5.627 -4.104 -11.500 1.00 93.88 198 VAL A N 1
ATOM 1585 C CA . VAL A 1 198 ? 4.516 -3.257 -11.930 1.00 93.88 198 VAL A CA 1
ATOM 1586 C C . VAL A 1 198 ? 4.244 -2.202 -10.870 1.00 93.88 198 VAL A C 1
ATOM 1588 O O . VAL A 1 198 ? 4.004 -2.533 -9.715 1.00 93.88 198 VAL A O 1
ATOM 1591 N N . PHE A 1 199 ? 4.264 -0.934 -11.264 1.00 93.62 199 PHE A N 1
ATOM 1592 C CA . PHE A 1 199 ? 3.908 0.199 -10.420 1.00 93.62 199 PHE A CA 1
ATOM 1593 C C . PHE A 1 199 ? 2.510 0.680 -10.790 1.00 93.62 199 PHE A C 1
ATOM 1595 O O . PHE A 1 199 ? 2.221 0.931 -11.962 1.00 93.62 199 PHE A O 1
ATOM 1602 N N . VAL A 1 200 ? 1.648 0.831 -9.792 1.00 94.12 200 VAL A N 1
ATOM 1603 C CA . VAL A 1 200 ? 0.270 1.284 -9.965 1.00 94.12 200 VAL A CA 1
ATOM 1604 C C . VAL A 1 200 ? 0.041 2.521 -9.111 1.00 94.12 200 VAL A C 1
ATOM 1606 O O . VAL A 1 200 ? 0.165 2.468 -7.890 1.00 94.12 200 VAL A O 1
ATOM 1609 N N . ASN A 1 201 ? -0.346 3.620 -9.754 1.00 91.69 201 ASN A N 1
ATOM 1610 C CA . ASN A 1 201 ? -0.884 4.789 -9.073 1.00 91.69 201 ASN A CA 1
ATOM 1611 C C . ASN A 1 201 ? -2.416 4.752 -9.145 1.00 91.69 201 ASN A C 1
ATOM 1613 O O . ASN A 1 201 ? -3.005 4.936 -10.216 1.00 91.69 201 ASN A O 1
ATOM 1617 N N . ALA A 1 202 ? -3.047 4.530 -7.992 1.00 92.00 202 ALA A N 1
ATOM 1618 C CA . ALA A 1 202 ? -4.488 4.396 -7.831 1.00 92.00 202 ALA A CA 1
ATOM 1619 C C . ALA A 1 202 ? -5.213 5.707 -7.477 1.00 92.00 202 ALA A C 1
ATOM 1621 O O . ALA A 1 202 ? -6.416 5.666 -7.215 1.00 92.00 202 ALA A O 1
ATOM 1622 N N . SER A 1 203 ? -4.540 6.866 -7.501 1.00 88.38 203 SER A N 1
ATOM 1623 C CA . SER A 1 203 ? -5.163 8.160 -7.196 1.00 88.38 203 SER A CA 1
ATOM 1624 C C . SER A 1 203 ? -6.397 8.455 -8.055 1.00 88.38 203 SER A C 1
ATOM 1626 O O . SER A 1 203 ? -6.506 8.040 -9.217 1.00 88.38 203 SER A O 1
ATOM 1628 N N . SER A 1 204 ? -7.324 9.233 -7.491 1.00 82.31 204 SER A N 1
ATOM 1629 C CA . SER A 1 204 ? -8.432 9.823 -8.247 1.00 82.31 204 SER A CA 1
ATOM 1630 C C . SER A 1 204 ? -7.902 10.851 -9.246 1.00 82.31 204 SER A C 1
ATOM 1632 O O . SER A 1 204 ? -7.147 11.746 -8.874 1.00 82.31 204 SER A O 1
ATOM 1634 N N . LEU A 1 205 ? -8.303 10.745 -10.514 1.00 70.12 205 LEU A N 1
ATOM 1635 C CA . LEU A 1 205 ? -7.835 11.646 -11.564 1.00 70.12 205 LEU A CA 1
ATOM 1636 C C . LEU A 1 205 ? -8.460 13.035 -11.383 1.00 70.12 205 LEU A C 1
ATOM 1638 O O . LEU A 1 205 ? -9.649 13.225 -11.628 1.00 70.12 205 LEU A O 1
ATOM 1642 N N . GLN A 1 206 ? -7.654 14.028 -11.011 1.00 61.31 206 GLN A N 1
ATOM 1643 C CA . GLN A 1 206 ? -8.060 15.428 -11.125 1.00 61.31 206 GLN A CA 1
ATOM 1644 C C . GLN A 1 206 ? -7.787 15.901 -12.555 1.00 61.31 206 GLN A C 1
ATOM 1646 O O . GLN A 1 206 ? -6.635 16.033 -12.969 1.00 61.31 206 GLN A O 1
ATOM 1651 N N . SER A 1 207 ? -8.847 16.133 -13.332 1.00 53.56 207 SER A N 1
ATOM 1652 C CA . SER A 1 207 ? -8.716 16.802 -14.629 1.00 53.56 207 SER A CA 1
ATOM 1653 C C . SER A 1 207 ? -8.414 18.295 -14.423 1.00 53.56 207 SER A C 1
ATOM 1655 O O . SER A 1 207 ? -8.764 18.859 -13.391 1.00 53.56 207 SER A O 1
ATOM 1657 N N . GLN A 1 208 ? -7.821 18.974 -15.414 1.00 49.72 208 GLN A N 1
ATOM 1658 C CA . GLN A 1 208 ? -7.643 20.440 -15.373 1.00 49.72 208 GLN A CA 1
ATOM 1659 C C . GLN A 1 208 ? -8.972 21.224 -15.314 1.00 49.72 208 GLN A C 1
ATOM 1661 O O . GLN A 1 208 ? -8.962 22.439 -15.124 1.00 49.72 208 GLN A O 1
ATOM 1666 N N . ARG A 1 209 ? -10.119 20.554 -15.490 1.00 46.03 209 ARG A N 1
ATOM 1667 C CA . ARG A 1 209 ? -11.452 21.125 -15.294 1.00 46.03 209 ARG A CA 1
ATOM 1668 C C . ARG A 1 209 ? -11.908 20.806 -13.873 1.00 46.03 209 ARG A C 1
ATOM 1670 O O . ARG A 1 209 ? -11.845 19.661 -13.444 1.00 46.03 209 ARG A O 1
ATOM 1677 N N . SER A 1 210 ? -12.351 21.840 -13.175 1.00 49.09 210 SER A N 1
ATOM 1678 C CA . SER A 1 210 ? -12.654 21.954 -11.742 1.00 49.09 210 SER A CA 1
ATOM 1679 C C . SER A 1 210 ? -13.710 21.003 -11.150 1.00 49.09 210 SER A C 1
ATOM 1681 O O . SER A 1 210 ? -14.157 21.254 -10.034 1.00 49.09 210 SER A O 1
ATOM 1683 N N . ASP A 1 211 ? -14.109 19.934 -11.840 1.00 50.16 211 ASP A N 1
ATOM 1684 C CA . ASP A 1 211 ? -15.051 18.953 -11.301 1.00 50.16 211 ASP A CA 1
ATOM 1685 C C . ASP A 1 211 ? -14.306 17.777 -10.648 1.00 50.16 211 ASP A C 1
ATOM 1687 O O . ASP A 1 211 ? -13.466 17.139 -11.296 1.00 50.16 211 ASP A O 1
ATOM 1691 N N . PRO A 1 212 ? -14.592 17.457 -9.372 1.00 54.06 212 PRO A N 1
ATOM 1692 C CA . PRO A 1 212 ? -14.002 16.308 -8.703 1.00 54.06 212 PRO A CA 1
ATOM 1693 C C . PRO A 1 212 ? -14.507 15.013 -9.353 1.00 54.06 212 PRO A C 1
ATOM 1695 O O . PRO A 1 212 ? -15.621 14.559 -9.100 1.00 54.06 212 PRO A O 1
ATOM 1698 N N . TYR A 1 213 ? -13.672 14.403 -10.194 1.00 65.00 213 TYR A N 1
ATOM 1699 C CA . TYR A 1 213 ? -13.910 13.073 -10.745 1.00 65.00 213 TYR A CA 1
ATOM 1700 C C . TYR A 1 213 ? -13.259 12.022 -9.839 1.00 65.00 213 TYR A C 1
ATOM 1702 O O . TYR A 1 213 ? -12.035 11.928 -9.742 1.00 65.00 213 TYR A O 1
ATOM 1710 N N . MET A 1 214 ? -14.082 11.224 -9.158 1.00 75.69 214 MET A N 1
ATOM 1711 C CA . MET A 1 214 ? -13.611 10.016 -8.481 1.00 75.69 214 MET A CA 1
ATOM 1712 C C . MET A 1 214 ? -13.298 8.968 -9.545 1.00 75.69 214 MET A C 1
ATOM 1714 O O . MET A 1 214 ? -14.201 8.511 -10.250 1.00 75.69 214 MET A O 1
ATOM 1718 N N . ALA A 1 215 ? -12.023 8.602 -9.674 1.00 83.75 215 ALA A N 1
ATOM 1719 C CA . ALA A 1 215 ? -11.649 7.546 -10.602 1.00 83.75 215 ALA A CA 1
ATOM 1720 C C . ALA A 1 215 ? -12.207 6.199 -10.112 1.00 83.75 215 ALA A C 1
ATOM 1722 O O . ALA A 1 215 ? -12.303 5.977 -8.900 1.00 83.75 215 ALA A O 1
ATOM 1723 N N . PRO A 1 216 ? -12.575 5.282 -11.022 1.00 88.19 216 PRO A N 1
ATOM 1724 C CA . PRO A 1 216 ? -12.971 3.942 -10.618 1.00 88.19 216 PRO A CA 1
ATOM 1725 C C . PRO A 1 216 ? -11.816 3.232 -9.886 1.00 88.19 216 PRO A C 1
ATOM 1727 O O . PRO A 1 216 ? -10.644 3.553 -10.102 1.00 88.19 216 PRO A O 1
ATOM 1730 N N . PRO A 1 217 ? -12.106 2.245 -9.029 1.00 91.44 217 PRO A N 1
ATOM 1731 C CA . PRO A 1 217 ? -11.066 1.417 -8.426 1.00 91.44 217 PRO A CA 1
ATOM 1732 C C . PRO A 1 217 ? -10.293 0.638 -9.498 1.00 91.44 217 PRO A C 1
ATOM 1734 O O . PRO A 1 217 ? -10.847 0.275 -10.537 1.00 91.44 217 PRO A O 1
ATOM 1737 N N . ILE A 1 218 ? -9.018 0.368 -9.221 1.00 93.94 218 ILE A N 1
ATOM 1738 C CA . ILE A 1 218 ? -8.174 -0.479 -10.067 1.00 93.94 218 ILE A CA 1
ATOM 1739 C C . ILE A 1 218 ? -8.407 -1.937 -9.677 1.00 93.94 218 ILE A C 1
ATOM 1741 O O . ILE A 1 218 ? -8.301 -2.287 -8.504 1.00 93.94 218 ILE A O 1
ATOM 1745 N N . VAL A 1 219 ? -8.727 -2.785 -10.655 1.00 96.56 219 VAL A N 1
ATOM 1746 C CA . VAL A 1 219 ? -8.921 -4.227 -10.447 1.00 96.56 219 VAL A CA 1
ATOM 1747 C C . VAL A 1 219 ? -7.691 -4.967 -10.942 1.00 96.56 219 VAL A C 1
ATOM 1749 O O . VAL A 1 219 ? -7.313 -4.819 -12.108 1.00 96.56 219 VAL A O 1
ATOM 1752 N N . ILE A 1 220 ? -7.086 -5.759 -10.058 1.00 97.38 220 ILE A N 1
ATOM 1753 C CA . ILE A 1 220 ? -5.871 -6.527 -10.324 1.00 97.38 220 ILE A CA 1
ATOM 1754 C C . ILE A 1 220 ? -6.193 -8.009 -10.156 1.00 97.38 220 ILE A C 1
ATOM 1756 O O . ILE A 1 220 ?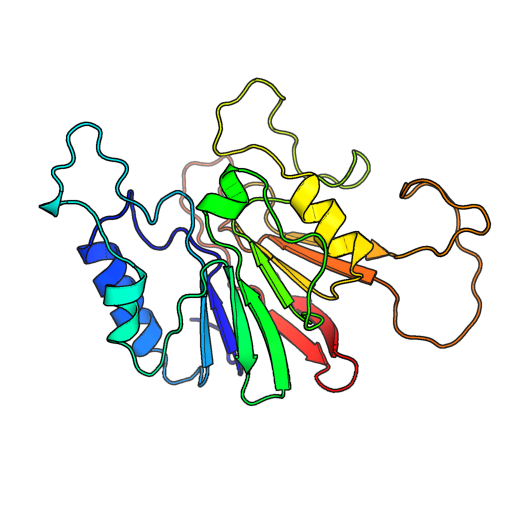 -6.498 -8.452 -9.054 1.00 97.38 220 ILE A O 1
ATOM 1760 N N . ASP A 1 221 ? -6.083 -8.771 -11.241 1.00 97.19 221 ASP A N 1
ATOM 1761 C CA . ASP A 1 221 ? -6.062 -10.230 -11.172 1.00 97.19 221 ASP A CA 1
ATOM 1762 C C . ASP A 1 221 ? -4.624 -10.643 -10.820 1.00 97.19 221 ASP A C 1
ATOM 1764 O O . ASP A 1 221 ? -3.695 -10.342 -11.578 1.00 97.19 221 ASP A O 1
ATOM 1768 N N . PHE A 1 222 ? -4.421 -11.296 -9.674 1.00 96.50 222 PHE A N 1
ATOM 1769 C CA . PHE A 1 222 ? -3.099 -11.677 -9.165 1.00 96.50 222 PHE A CA 1
ATOM 1770 C C . PHE A 1 222 ? -2.940 -13.202 -9.124 1.00 96.50 222 PHE A C 1
ATOM 1772 O O . PHE A 1 222 ? -3.773 -13.912 -8.565 1.00 96.50 222 PHE A O 1
ATOM 1779 N N . ASP A 1 223 ? -1.862 -13.721 -9.714 1.00 95.62 223 ASP A N 1
ATOM 1780 C CA . ASP A 1 223 ? -1.532 -15.146 -9.687 1.00 95.62 223 ASP A CA 1
ATOM 1781 C C . ASP A 1 223 ? -0.875 -15.494 -8.348 1.00 95.62 223 ASP A C 1
ATOM 1783 O O . ASP A 1 223 ? 0.299 -15.191 -8.136 1.00 95.62 223 ASP A O 1
ATOM 1787 N N . VAL A 1 224 ? -1.608 -16.144 -7.443 1.00 94.62 224 VAL A N 1
ATOM 1788 C CA . VAL A 1 224 ? -1.082 -16.551 -6.126 1.00 94.62 224 VAL A CA 1
ATOM 1789 C C . VAL A 1 224 ? 0.057 -17.571 -6.220 1.00 94.62 224 VAL A C 1
ATOM 1791 O O . VAL A 1 224 ? 0.951 -17.574 -5.379 1.00 94.62 224 VAL A O 1
ATOM 1794 N N . PHE A 1 225 ? 0.082 -18.410 -7.261 1.00 91.62 225 PHE A N 1
ATOM 1795 C CA . PHE A 1 225 ? 1.116 -19.434 -7.426 1.00 91.62 225 PHE A CA 1
ATOM 1796 C C . PHE A 1 225 ? 2.385 -18.847 -8.035 1.00 91.62 225 PHE A C 1
ATOM 1798 O O . PHE A 1 225 ? 3.494 -19.118 -7.573 1.00 91.62 225 PHE A O 1
ATOM 1805 N N . ARG A 1 226 ? 2.240 -18.016 -9.073 1.00 91.19 226 ARG A N 1
ATOM 1806 C CA . ARG A 1 226 ? 3.381 -17.336 -9.705 1.00 91.19 226 ARG A CA 1
ATOM 1807 C C . ARG A 1 226 ? 3.846 -16.113 -8.922 1.00 91.19 226 ARG A C 1
ATOM 1809 O O . ARG A 1 226 ? 4.978 -15.674 -9.141 1.00 91.19 226 ARG A O 1
ATOM 1816 N N . ARG A 1 227 ? 3.017 -15.619 -8.001 1.00 93.31 227 ARG A N 1
ATOM 1817 C CA . ARG A 1 227 ? 3.185 -14.403 -7.200 1.00 93.31 227 ARG A CA 1
ATOM 1818 C C . ARG A 1 227 ? 3.415 -13.162 -8.060 1.00 93.31 227 ARG A C 1
ATOM 1820 O O . ARG A 1 227 ? 4.446 -12.510 -7.956 1.00 93.31 227 ARG A O 1
ATOM 1827 N N . MET A 1 228 ? 2.495 -12.889 -8.984 1.00 93.12 228 MET A N 1
ATOM 1828 C CA . MET A 1 228 ? 2.591 -11.735 -9.887 1.00 93.12 228 MET A CA 1
ATOM 1829 C C . MET A 1 228 ? 1.226 -11.283 -10.419 1.00 93.12 228 MET A C 1
ATOM 1831 O O . MET A 1 228 ? 0.322 -12.111 -10.555 1.00 93.12 228 MET A O 1
ATOM 1835 N N . PRO A 1 229 ? 1.068 -9.995 -10.775 1.00 94.31 229 PRO A N 1
ATOM 1836 C CA . PRO A 1 229 ? -0.136 -9.522 -11.449 1.00 94.31 229 PRO A CA 1
ATOM 1837 C C . PRO A 1 229 ? -0.259 -10.137 -12.855 1.00 94.31 229 PRO A C 1
ATOM 1839 O O . PRO A 1 229 ? 0.702 -10.157 -13.622 1.00 94.31 229 PRO A O 1
ATOM 1842 N N . ILE A 1 230 ? -1.459 -10.610 -13.203 1.00 92.75 230 ILE A N 1
ATOM 1843 C CA . ILE A 1 230 ? -1.808 -11.155 -14.527 1.00 92.75 230 ILE A CA 1
ATOM 1844 C C . ILE A 1 230 ? -2.470 -10.079 -15.388 1.00 92.75 230 ILE A C 1
ATOM 1846 O O . ILE A 1 230 ? -2.179 -9.947 -16.577 1.00 92.75 230 ILE A O 1
ATOM 1850 N N . ARG A 1 231 ? -3.409 -9.331 -14.802 1.00 93.69 231 ARG A N 1
ATOM 1851 C CA . ARG A 1 231 ? -4.226 -8.349 -15.515 1.00 93.69 231 ARG A CA 1
ATOM 1852 C C . ARG A 1 231 ? -4.545 -7.178 -14.607 1.00 93.69 231 ARG A C 1
ATOM 1854 O O . ARG A 1 231 ? -4.913 -7.376 -13.456 1.00 93.69 231 ARG A O 1
ATOM 1861 N N . ILE A 1 232 ? -4.472 -5.969 -15.158 1.00 93.31 232 ILE A N 1
ATOM 1862 C CA . ILE A 1 232 ? -4.825 -4.737 -14.451 1.00 93.31 232 ILE A CA 1
ATOM 1863 C C . ILE A 1 232 ? -5.845 -3.959 -15.288 1.00 93.31 232 ILE A C 1
ATOM 1865 O O . ILE A 1 232 ? -5.640 -3.741 -16.482 1.00 93.31 232 ILE A O 1
ATOM 1869 N N . LYS A 1 233 ? -6.965 -3.568 -14.673 1.00 90.81 233 LYS A N 1
ATOM 1870 C CA . LYS A 1 233 ? -8.011 -2.711 -15.259 1.00 90.81 233 LYS A CA 1
ATOM 1871 C C . LYS A 1 233 ? -8.084 -1.423 -14.436 1.00 90.81 233 LYS A C 1
ATOM 1873 O O . LYS A 1 233 ? -8.354 -1.521 -13.241 1.00 90.81 233 LYS A O 1
ATOM 1878 N N . TYR A 1 234 ? -7.836 -0.258 -15.038 1.00 79.38 234 TYR A N 1
ATOM 1879 C CA . TYR A 1 234 ? -7.676 1.019 -14.324 1.00 79.38 234 TYR A CA 1
ATOM 1880 C C . TYR A 1 234 ? -8.273 2.221 -15.052 1.00 79.38 234 TYR A C 1
ATOM 1882 O O . TYR A 1 234 ? -8.455 2.130 -16.285 1.00 79.38 234 TYR A O 1
#

Secondary structure (DSSP, 8-state):
-PPP-SEEEEES--SSSS-HHHHHHHHHHHHT-TT-SEEEEE--TTSS---TT--GGG---HHHHHTT-SS-EE-SSEEEE-TTS-EEEE--HHHHHHT---SS-SS--SEEE-SSPB---TTS------TTS-TTS--BHHHHHHHHHTT-SEEEE-S-GGG-EEEEEE----TT-----S-S-----------EEEEEE------SSSS---PPPPEEEEETTTTEEEEEE-

Organism: NCBI:txid426638

Sequence (234 aa):
MLPPGDILIHCGDFANKGNKQDVQYFIQWMSGLSQYPEKYVIDGNHDRTLKKNASAKDNIDLQQMFERSDSVYLLQDEFIETKHGILIYGASWNTCESGSFPHRFHLQPDIFLAHSPPYLSRSITIPQVGEDKSNGWKMNRELADVVLSNKIPLCLGGHVHWTRGVVEVKHYTRQNGREWTNDSIATKEGGAREDKSVFVNASSLQSQRSDPYMAPPIVIDFDVFRRMPIRIKY

Foldseek 3Di:
DADADQEAEEQAPQAAQQDPVSLLVSLVVQLPPPSHQAYEYAHAPRNFNPDPPDDPVSGDDSQVSNVPGPHYDYADQDWDQDPLRAIEHEHHNVCLLVVVHDLDDPDQHLEYRHAAAADDPDVDDDPDPDPPDDRRNDHRPSVVNSCLVSLRQEYEYERRQQRADKDKDADDDDDPDDDDDPPDDDDDDDDDQRSIHMYGHQYAHDDPDPDRGGDHGKDWDADSVSSHTDDIDD